Protein AF-A0AAV6VTC9-F1 (afdb_monomer_lite)

pLDDT: mean 76.24, std 16.68, range [37.12, 96.5]

Secondary structure (DSSP, 8-state):
-----THHHHHHHHHHHHHHHHHHHHHHHHHHHT-SS-HHHHHHHHHHHHHHHHHHHHHHHHHHHHHHHHHH-HHHH---HHHHHHHHHHHHHHHHHHHHHHHHHHHHHHHHHHHHHHSSSSSSSSS--S----TTHHHHHHHHHHHHHHHHHHHHHHHHHHHHHHHHHHHHHHHHHHHHHHHHHHHHHHHHHHHHHHHHHHHHHHHHHHHHHHS-HHHHHHHHHHHHHHHHHHHHHHHH-

Organism: NCBI:txid931172

Radius of gyration: 37.65 Å; chains: 1; bounding box: 102×31×118 Å

Sequence (241 aa):
MTVEDPFFVVKNEVVEAVNKTKDLYQRWSELKDLNLISKEEVEWTTNELKNSFRSIEWDLEDLEETISIVENNPKKFKIDGSEIDTRKAFIDKTKEEVQLMKDKMFETREKKMRQGLLGTGYAKYTRLENEVESPTQAKFIEDTHQAQQLIVSSQDEQIERVGATVGTLKSMSKQIGNELEEQSIMLDDLGYEMEVTESKLDATTTKIAKALHMTSDRRQWTAIGILLLIMFLVILLFFIL

Structure (mmCIF, N/CA/C/O backbone):
data_AF-A0AAV6VTC9-F1
#
_entry.id   AF-A0AAV6VTC9-F1
#
loop_
_atom_site.group_PDB
_atom_site.id
_atom_site.type_symbol
_atom_site.label_atom_id
_atom_site.label_alt_id
_atom_site.label_comp_id
_atom_site.label_asym_id
_atom_site.label_entity_id
_atom_site.label_seq_id
_atom_site.pdbx_PDB_ins_code
_atom_site.Cartn_x
_atom_site.Cartn_y
_atom_site.Cartn_z
_atom_site.occupancy
_atom_site.B_iso_or_equiv
_atom_site.auth_seq_id
_atom_site.auth_comp_id
_atom_site.auth_asym_id
_atom_site.auth_atom_id
_atom_site.pdbx_PDB_model_num
ATOM 1 N N . MET A 1 1 ? 15.198 -6.860 -25.696 1.00 38.72 1 MET A N 1
ATOM 2 C CA . MET A 1 1 ? 14.738 -7.418 -24.411 1.00 38.72 1 MET A CA 1
ATOM 3 C C . MET A 1 1 ? 13.344 -6.873 -24.181 1.00 38.72 1 MET A C 1
ATOM 5 O O . MET A 1 1 ? 13.206 -5.664 -24.058 1.00 38.72 1 MET A O 1
ATOM 9 N N . THR A 1 2 ? 12.314 -7.709 -24.272 1.00 54.47 2 THR A N 1
ATOM 10 C CA . THR A 1 2 ? 10.973 -7.338 -23.808 1.00 54.47 2 THR A CA 1
ATOM 11 C C . THR A 1 2 ? 11.035 -7.374 -22.289 1.00 54.47 2 THR A C 1
ATOM 13 O O . THR A 1 2 ? 11.278 -8.437 -21.727 1.00 54.47 2 THR A O 1
ATOM 16 N N . VAL A 1 3 ? 10.961 -6.207 -21.651 1.00 70.81 3 VAL A N 1
ATOM 17 C CA . VAL A 1 3 ? 10.886 -6.108 -20.190 1.00 70.81 3 VAL A CA 1
ATOM 18 C C . VAL A 1 3 ? 9.621 -6.851 -19.763 1.00 70.81 3 VAL A C 1
ATOM 20 O O . VAL A 1 3 ? 8.566 -6.637 -20.359 1.00 70.81 3 VAL A O 1
ATOM 23 N N . GLU A 1 4 ? 9.762 -7.786 -18.829 1.00 82.06 4 GLU A N 1
ATOM 24 C CA . GLU A 1 4 ? 8.646 -8.546 -18.267 1.00 82.06 4 GLU A CA 1
ATOM 25 C C . GLU A 1 4 ? 7.679 -7.585 -17.567 1.00 82.06 4 GLU A C 1
ATOM 27 O O . GLU A 1 4 ? 8.118 -6.611 -16.957 1.00 82.06 4 GLU A O 1
ATOM 32 N N . ASP A 1 5 ? 6.372 -7.804 -17.722 1.00 88.25 5 ASP A N 1
ATOM 33 C CA . ASP A 1 5 ? 5.359 -6.889 -17.197 1.00 88.25 5 ASP A CA 1
ATOM 34 C C . ASP A 1 5 ? 5.364 -6.915 -15.654 1.00 88.25 5 ASP A C 1
ATOM 36 O O . ASP A 1 5 ? 4.989 -7.938 -15.065 1.00 88.25 5 ASP A O 1
ATOM 40 N N . PRO A 1 6 ? 5.759 -5.814 -14.982 1.00 90.88 6 PRO A N 1
ATOM 41 C CA . PRO A 1 6 ? 5.879 -5.776 -13.527 1.00 90.88 6 PRO A CA 1
ATOM 42 C C . PRO A 1 6 ? 4.524 -5.877 -12.815 1.00 90.88 6 PRO A C 1
ATOM 44 O O . PRO A 1 6 ? 4.494 -6.178 -11.622 1.00 90.88 6 PRO A O 1
ATOM 47 N N . PHE A 1 7 ? 3.405 -5.694 -13.529 1.00 93.31 7 PHE A N 1
ATOM 48 C CA . PHE A 1 7 ? 2.058 -5.790 -12.968 1.00 93.31 7 PHE A CA 1
ATOM 49 C C . PHE A 1 7 ? 1.841 -7.100 -12.204 1.00 93.31 7 PHE A C 1
ATOM 51 O O . PHE A 1 7 ? 1.250 -7.104 -11.128 1.00 93.31 7 PHE A O 1
ATOM 58 N N . PHE A 1 8 ? 2.320 -8.227 -12.737 1.00 92.25 8 PHE A N 1
ATOM 59 C CA . PHE A 1 8 ? 2.098 -9.532 -12.112 1.00 92.25 8 PHE A CA 1
ATOM 60 C C . PHE A 1 8 ? 2.925 -9.740 -10.843 1.00 92.25 8 PHE A C 1
ATOM 62 O O . PHE A 1 8 ? 2.483 -10.467 -9.955 1.00 92.25 8 PHE A O 1
ATOM 69 N N . VAL A 1 9 ? 4.090 -9.096 -10.745 1.00 94.44 9 VAL A N 1
ATOM 70 C CA . VAL A 1 9 ? 4.923 -9.128 -9.537 1.00 94.44 9 VAL A CA 1
ATOM 71 C C . VAL A 1 9 ? 4.202 -8.389 -8.417 1.00 94.44 9 VAL A C 1
ATOM 73 O O . VAL A 1 9 ? 3.881 -9.000 -7.401 1.00 94.44 9 VAL A O 1
ATOM 76 N N . VAL A 1 10 ? 3.819 -7.135 -8.667 1.00 94.81 10 VAL A N 1
ATOM 77 C CA . VAL A 1 10 ? 3.098 -6.304 -7.691 1.00 94.81 10 VAL A CA 1
ATOM 78 C C . VAL A 1 10 ? 1.744 -6.925 -7.339 1.00 94.81 10 VAL A C 1
ATOM 80 O O . VAL A 1 10 ? 1.372 -6.996 -6.175 1.00 94.81 10 VAL A O 1
ATOM 83 N N . LYS A 1 11 ? 1.025 -7.498 -8.313 1.00 94.00 11 LYS A N 1
ATOM 84 C CA . LYS A 1 11 ? -0.203 -8.265 -8.048 1.00 94.00 11 LYS A CA 1
ATOM 85 C C . LYS A 1 11 ? 0.029 -9.393 -7.036 1.00 94.00 11 LYS A C 1
ATOM 87 O O . LYS A 1 11 ? -0.810 -9.599 -6.162 1.00 94.00 11 LYS A O 1
ATOM 92 N N . ASN A 1 12 ? 1.111 -10.158 -7.176 1.00 94.50 12 ASN A N 1
ATOM 93 C CA . ASN A 1 12 ? 1.409 -11.259 -6.259 1.00 94.50 12 ASN A CA 1
ATOM 94 C C . ASN A 1 12 ? 1.769 -10.740 -4.861 1.00 94.50 12 ASN A C 1
ATOM 96 O O . ASN A 1 12 ? 1.309 -11.317 -3.876 1.00 94.50 12 ASN A O 1
ATOM 100 N N . GLU A 1 13 ? 2.519 -9.641 -4.778 1.00 95.81 13 GLU A N 1
ATOM 101 C CA . GLU A 1 13 ? 2.848 -8.966 -3.516 1.00 95.81 13 GLU A CA 1
ATOM 102 C C . GLU A 1 13 ? 1.582 -8.468 -2.804 1.00 95.81 13 GLU A C 1
ATOM 104 O O . GLU A 1 13 ? 1.385 -8.764 -1.625 1.00 95.81 13 GLU A O 1
ATOM 109 N N . VAL A 1 14 ? 0.659 -7.837 -3.538 1.00 95.94 14 VAL A N 1
ATOM 110 C CA . VAL A 1 14 ? -0.652 -7.416 -3.019 1.00 95.94 14 VAL A CA 1
ATOM 111 C C . VAL A 1 14 ? -1.456 -8.613 -2.512 1.00 95.94 14 VAL A C 1
ATOM 113 O O . VAL A 1 14 ? -2.023 -8.560 -1.422 1.00 95.94 14 VAL A O 1
ATOM 116 N N . VAL A 1 15 ? -1.497 -9.724 -3.257 1.00 94.75 15 VAL A N 1
ATOM 117 C CA . VAL A 1 15 ? -2.191 -10.948 -2.813 1.00 94.75 15 VAL A CA 1
ATOM 118 C C . VAL A 1 15 ? -1.581 -11.492 -1.518 1.00 94.75 15 VAL A C 1
ATOM 120 O O . VAL A 1 15 ? -2.316 -11.893 -0.612 1.00 94.75 15 VAL A O 1
ATOM 123 N N . GLU A 1 16 ? -0.254 -11.500 -1.402 1.00 96.00 16 GLU A N 1
ATOM 124 C CA . GLU A 1 16 ? 0.436 -11.930 -0.187 1.00 96.00 16 GLU A CA 1
ATOM 125 C C . GLU A 1 16 ? 0.137 -10.995 0.996 1.00 96.00 16 GLU A C 1
ATOM 127 O O . GLU A 1 16 ? -0.198 -11.472 2.086 1.00 96.00 16 GLU A O 1
ATOM 132 N N . ALA A 1 17 ? 0.186 -9.679 0.780 1.00 94.44 17 ALA A N 1
ATOM 133 C CA . ALA A 1 17 ? -0.134 -8.669 1.784 1.00 94.44 17 ALA A CA 1
ATOM 134 C C . ALA A 1 17 ? -1.585 -8.792 2.272 1.00 94.44 17 ALA A C 1
ATOM 136 O O . ALA A 1 17 ? -1.844 -8.773 3.479 1.00 94.44 17 ALA A O 1
ATOM 137 N N . VAL A 1 18 ? -2.535 -9.007 1.358 1.00 94.00 18 VAL A N 1
ATOM 138 C CA . VAL A 1 18 ? -3.953 -9.218 1.682 1.00 94.00 18 VAL A CA 1
ATOM 139 C C . VAL A 1 18 ? -4.146 -10.484 2.517 1.00 94.00 18 VAL A C 1
ATOM 141 O O . VAL A 1 18 ? -4.888 -10.453 3.497 1.00 94.00 18 VAL A O 1
ATOM 144 N N . ASN A 1 19 ? -3.466 -11.586 2.189 1.00 92.38 19 ASN A N 1
ATOM 145 C CA . ASN A 1 19 ? -3.555 -12.821 2.976 1.00 92.38 19 ASN A CA 1
ATOM 146 C C . ASN A 1 19 ? -2.999 -12.634 4.397 1.00 92.38 19 ASN A C 1
ATOM 148 O O . ASN A 1 19 ? -3.686 -12.966 5.360 1.00 92.38 19 ASN A O 1
ATOM 152 N N . LYS A 1 20 ? -1.827 -12.001 4.543 1.00 92.88 20 LYS A N 1
ATOM 153 C CA . LYS A 1 20 ? -1.270 -11.648 5.864 1.00 92.88 20 LYS A CA 1
ATOM 154 C C . LYS A 1 20 ? -2.224 -10.757 6.662 1.00 92.88 20 LYS A C 1
ATOM 156 O O . LYS A 1 20 ? -2.437 -10.971 7.854 1.00 92.88 20 LYS A O 1
ATOM 161 N N . THR A 1 21 ? -2.841 -9.786 5.993 1.00 92.19 21 THR A N 1
ATOM 162 C CA . THR A 1 21 ? -3.815 -8.873 6.605 1.00 92.19 21 THR A CA 1
ATOM 163 C C . THR A 1 21 ? -5.070 -9.611 7.069 1.00 92.19 21 THR A C 1
ATOM 165 O O . THR A 1 21 ? -5.596 -9.301 8.135 1.00 92.19 21 THR A O 1
ATOM 168 N N . LYS A 1 22 ? -5.542 -10.618 6.322 1.00 91.44 22 LYS A N 1
ATOM 169 C CA . LYS A 1 22 ? -6.674 -11.467 6.731 1.00 91.44 22 LYS A CA 1
ATOM 170 C C . LYS A 1 22 ? -6.362 -12.280 7.977 1.00 91.44 22 LYS A C 1
ATOM 172 O O . LYS A 1 22 ? -7.196 -12.318 8.879 1.00 91.44 22 LYS A O 1
ATOM 177 N N . ASP A 1 23 ? -5.183 -12.892 8.042 1.00 89.81 23 ASP A N 1
ATOM 178 C CA . ASP A 1 23 ? -4.755 -13.662 9.214 1.00 89.81 23 ASP A CA 1
ATOM 179 C C . ASP A 1 23 ? -4.672 -12.753 10.450 1.00 89.81 23 ASP A C 1
ATOM 181 O O . ASP A 1 23 ? -5.202 -13.069 11.520 1.00 89.81 23 ASP A O 1
ATOM 185 N N . LEU A 1 24 ? -4.099 -11.558 10.278 1.00 88.88 24 LEU A N 1
ATOM 186 C CA . LEU A 1 24 ? -4.044 -10.535 11.320 1.00 88.88 24 LEU A CA 1
ATOM 187 C C . LEU A 1 24 ? -5.446 -10.050 11.732 1.00 88.88 24 LEU A C 1
ATOM 189 O O . LEU A 1 24 ? -5.706 -9.842 12.918 1.00 88.88 24 LEU A O 1
ATOM 193 N N . TYR A 1 25 ? -6.368 -9.907 10.778 1.00 89.06 25 TYR A N 1
ATOM 194 C CA . TYR A 1 25 ? -7.753 -9.503 11.026 1.00 89.06 25 TYR A CA 1
ATOM 195 C C . TYR A 1 25 ? -8.531 -10.573 11.800 1.00 89.06 25 TYR A C 1
ATOM 197 O O . TYR A 1 25 ? -9.265 -10.241 12.733 1.00 89.06 25 TYR A O 1
ATOM 205 N N . GLN A 1 26 ? -8.345 -11.854 11.469 1.00 88.31 26 GLN A N 1
ATOM 206 C CA . GLN A 1 26 ? -8.924 -12.967 12.226 1.00 88.31 26 GLN A CA 1
ATOM 207 C C . GLN A 1 26 ? -8.417 -12.957 13.668 1.00 88.31 26 GLN A C 1
ATOM 209 O O . GLN A 1 26 ? -9.224 -12.955 14.599 1.00 88.31 26 GLN A O 1
ATOM 214 N N . ARG A 1 27 ? -7.098 -12.828 13.857 1.00 84.94 27 ARG A N 1
ATOM 215 C CA . ARG A 1 27 ? -6.493 -12.722 15.189 1.00 84.94 27 ARG A CA 1
ATOM 216 C C . ARG A 1 27 ? -7.047 -11.532 15.975 1.00 84.94 27 ARG A C 1
ATOM 218 O O . ARG A 1 27 ? -7.395 -11.674 17.145 1.00 84.94 27 ARG A O 1
ATOM 225 N N . TRP A 1 28 ? -7.167 -10.369 15.337 1.00 85.75 28 TRP A N 1
ATOM 226 C CA . TRP A 1 28 ? -7.771 -9.177 15.935 1.00 85.75 28 TRP A CA 1
ATOM 227 C C . TRP A 1 28 ? -9.238 -9.402 16.337 1.00 85.75 28 TRP A C 1
ATOM 229 O O . TRP A 1 28 ? -9.656 -8.963 17.412 1.00 85.75 28 TRP A O 1
ATOM 239 N N . SER A 1 29 ? -10.010 -10.114 15.511 1.00 83.56 29 SER A N 1
ATOM 240 C CA . SER A 1 29 ? -11.408 -10.454 15.798 1.00 83.56 29 SER A CA 1
ATOM 241 C C . SER A 1 29 ? -11.530 -11.388 17.007 1.00 83.56 29 SER A C 1
ATOM 243 O O . SER A 1 29 ? -12.352 -11.143 17.886 1.00 83.56 29 SER A O 1
ATOM 245 N N . GLU A 1 30 ? -10.679 -12.410 17.111 1.00 82.25 30 GLU A N 1
ATOM 246 C CA . GLU A 1 30 ? -10.648 -13.324 18.265 1.00 82.25 30 GLU A CA 1
ATOM 247 C C . GLU A 1 30 ? -10.270 -12.600 19.566 1.00 82.25 30 GLU A C 1
ATOM 249 O O . GLU A 1 30 ? -10.897 -12.792 20.612 1.00 82.25 30 GLU A O 1
ATOM 254 N N . LEU A 1 31 ? -9.262 -11.723 19.502 1.00 72.75 31 LEU A N 1
ATOM 255 C CA . LEU A 1 31 ? -8.821 -10.905 20.635 1.00 72.75 31 LEU A CA 1
ATOM 256 C C . LEU A 1 31 ? -9.926 -9.961 21.132 1.00 72.75 31 LEU A C 1
ATOM 258 O O . LEU A 1 31 ? -10.011 -9.661 22.326 1.00 72.75 31 LEU A O 1
ATOM 262 N N . LYS A 1 32 ? -10.795 -9.500 20.227 1.00 67.38 32 LYS A N 1
ATOM 263 C CA . LYS A 1 32 ? -11.948 -8.656 20.559 1.00 67.38 32 LYS A CA 1
ATOM 264 C C . LYS A 1 32 ? -13.032 -9.404 21.330 1.00 67.38 32 LYS A C 1
ATOM 266 O O . LYS A 1 32 ? -13.598 -8.809 22.254 1.00 67.38 32 LYS A O 1
ATOM 271 N N . ASP A 1 33 ? -13.298 -10.659 20.981 1.00 64.31 33 ASP A N 1
ATOM 272 C CA . ASP A 1 33 ? -14.368 -11.464 21.583 1.00 64.31 33 ASP A CA 1
ATOM 273 C C . ASP A 1 33 ? -14.024 -11.940 23.000 1.00 64.31 33 ASP A C 1
ATOM 275 O O . ASP A 1 33 ? -14.904 -12.060 23.854 1.00 64.31 33 ASP A O 1
ATOM 279 N N . LEU A 1 34 ? -12.736 -12.128 23.301 1.00 60.75 34 LEU A N 1
ATOM 280 C CA . LEU A 1 34 ? -12.293 -12.653 24.596 1.00 60.75 34 LEU A CA 1
ATOM 281 C C . LEU A 1 34 ? -12.303 -11.634 25.751 1.00 60.75 34 LEU A C 1
ATOM 283 O O . LEU A 1 34 ? -12.017 -12.025 26.877 1.00 60.75 34 LEU A O 1
ATOM 287 N N . ASN A 1 35 ? -12.647 -10.360 25.502 1.00 54.72 35 ASN A N 1
ATOM 288 C CA . ASN A 1 35 ? -12.900 -9.240 26.439 1.00 54.72 35 ASN A CA 1
ATOM 289 C C . ASN A 1 35 ? -11.997 -9.085 27.698 1.00 54.72 35 ASN A C 1
ATOM 291 O O . ASN A 1 35 ? -12.325 -8.263 28.554 1.00 54.72 35 ASN A O 1
ATOM 295 N N . LEU A 1 36 ? -10.882 -9.815 27.838 1.00 51.12 36 LEU A N 1
ATOM 296 C CA . LEU A 1 36 ? -10.123 -9.905 29.095 1.00 51.12 36 LEU A CA 1
ATOM 297 C C . LEU A 1 36 ? -8.599 -10.068 28.970 1.00 51.12 36 LEU A C 1
ATOM 299 O O . LEU A 1 36 ? -7.943 -10.114 30.007 1.00 51.12 36 LEU A O 1
ATOM 303 N N . ILE A 1 37 ? -7.988 -10.132 27.782 1.00 52.62 37 ILE A N 1
ATOM 304 C CA . ILE A 1 37 ? -6.546 -10.432 27.700 1.00 52.62 37 ILE A CA 1
ATOM 305 C C . ILE A 1 37 ? -5.852 -9.473 26.717 1.00 52.62 37 ILE A C 1
ATOM 307 O O . ILE A 1 37 ? -6.054 -9.544 25.515 1.00 52.62 37 ILE A O 1
ATOM 311 N N . SER A 1 38 ? -5.066 -8.550 27.284 1.00 58.94 38 SER A N 1
ATOM 312 C CA . SER A 1 38 ? -4.155 -7.580 26.646 1.00 58.94 38 SER A CA 1
ATOM 313 C C . SER A 1 38 ? -4.762 -6.468 25.766 1.00 58.94 38 SER A C 1
ATOM 315 O O . SER A 1 38 ? -4.855 -6.558 24.543 1.00 58.94 38 SER A O 1
ATOM 317 N N . LYS A 1 39 ? -5.088 -5.326 26.397 1.00 67.12 39 LYS A N 1
ATOM 318 C CA . LYS A 1 39 ? -5.420 -4.059 25.708 1.00 67.12 39 LYS A CA 1
ATOM 319 C C . LYS A 1 39 ? -4.310 -3.622 24.738 1.00 67.12 39 LYS A C 1
ATOM 321 O O . LYS A 1 39 ? -4.621 -3.094 23.676 1.00 67.12 39 LYS A O 1
ATOM 326 N N . GLU A 1 40 ? -3.052 -3.875 25.097 1.00 73.75 40 GLU A N 1
ATOM 327 C CA . GLU A 1 40 ? -1.875 -3.576 24.275 1.00 73.75 40 GLU A CA 1
ATOM 328 C C . GLU A 1 40 ? -1.839 -4.421 22.998 1.00 73.75 40 GLU A C 1
ATOM 330 O O . GLU A 1 40 ? -1.589 -3.887 21.924 1.00 73.75 40 GLU A O 1
ATOM 335 N N . GLU A 1 41 ? -2.171 -5.714 23.078 1.00 74.06 41 GLU A N 1
ATOM 336 C CA . GLU A 1 41 ? -2.206 -6.599 21.905 1.00 74.06 41 GLU A CA 1
ATOM 337 C C . GLU A 1 41 ? -3.329 -6.197 20.937 1.00 74.06 41 GLU A C 1
ATOM 339 O O . GLU A 1 41 ? -3.132 -6.178 19.723 1.00 74.06 41 GLU A O 1
ATOM 344 N N . VAL A 1 42 ? -4.491 -5.787 21.460 1.00 76.62 42 VAL A N 1
ATOM 345 C CA . VAL A 1 42 ? -5.598 -5.256 20.643 1.00 76.62 42 VAL A CA 1
ATOM 346 C C . VAL A 1 42 ? -5.220 -3.931 19.977 1.00 76.62 42 VAL A C 1
ATOM 348 O O . VAL A 1 42 ? -5.576 -3.695 18.823 1.00 76.62 42 VAL A O 1
ATOM 351 N N . GLU A 1 43 ? -4.530 -3.040 20.686 1.00 80.56 43 GLU A N 1
ATOM 352 C CA . GLU A 1 43 ? -4.098 -1.751 20.142 1.00 80.56 43 GLU A CA 1
ATOM 353 C C . GLU A 1 43 ? -3.021 -1.925 19.069 1.00 80.56 43 GLU A C 1
ATOM 355 O O . GLU A 1 43 ? -3.160 -1.369 17.976 1.00 80.56 43 GLU A O 1
ATOM 360 N N . TRP A 1 44 ? -2.025 -2.773 19.333 1.00 83.44 44 TRP A N 1
ATOM 361 C CA . TRP A 1 44 ? -0.980 -3.126 18.377 1.00 83.44 44 TRP A CA 1
ATOM 362 C C . TRP A 1 44 ? -1.566 -3.764 17.112 1.00 83.44 44 TRP A C 1
ATOM 364 O O . TRP A 1 44 ? -1.352 -3.246 16.019 1.00 83.44 44 TRP A O 1
ATOM 374 N N . THR A 1 45 ? -2.395 -4.807 17.250 1.00 82.44 45 THR A N 1
ATOM 375 C CA . THR A 1 45 ? -3.043 -5.463 16.095 1.00 82.44 45 THR A CA 1
ATOM 376 C C . THR A 1 45 ? -3.944 -4.501 15.316 1.00 82.44 45 THR A C 1
ATOM 378 O O . THR A 1 45 ? -3.983 -4.548 14.090 1.00 82.44 45 THR A O 1
ATOM 381 N N . THR A 1 46 ? -4.634 -3.576 15.996 1.00 85.75 46 THR A N 1
ATOM 382 C CA . THR A 1 46 ? -5.436 -2.535 15.329 1.00 85.75 46 THR A CA 1
ATOM 383 C C . THR A 1 46 ? -4.563 -1.586 14.507 1.00 85.75 46 THR A C 1
ATOM 385 O O . THR A 1 46 ? -4.977 -1.159 13.429 1.00 85.75 46 THR A O 1
ATOM 388 N N . ASN A 1 47 ? -3.395 -1.201 15.024 1.00 85.44 47 ASN A N 1
ATOM 389 C CA . ASN A 1 47 ? -2.485 -0.299 14.325 1.00 85.44 47 ASN A CA 1
ATOM 390 C C . ASN A 1 47 ? -1.838 -0.986 13.119 1.00 85.44 47 ASN A C 1
ATOM 392 O O . ASN A 1 47 ? -1.833 -0.430 12.024 1.00 85.44 47 ASN A O 1
ATOM 396 N N . GLU A 1 48 ? -1.387 -2.222 13.307 1.00 89.69 48 GLU A N 1
ATOM 397 C CA . GLU A 1 48 ? -0.769 -3.023 12.255 1.00 89.69 48 GLU A CA 1
ATOM 398 C C . GLU A 1 48 ? -1.742 -3.289 11.095 1.00 89.69 48 GLU A C 1
ATOM 400 O O . GLU A 1 48 ? -1.375 -3.159 9.926 1.00 89.69 48 GLU A O 1
ATOM 405 N N . LEU A 1 49 ? -3.023 -3.536 11.400 1.00 89.62 49 LEU A N 1
ATOM 406 C CA . LEU A 1 49 ? -4.075 -3.639 10.384 1.00 89.62 49 LEU A CA 1
ATOM 407 C C . LEU A 1 49 ? -4.245 -2.345 9.586 1.00 89.62 49 LEU A C 1
ATOM 409 O O . LEU A 1 49 ? -4.340 -2.394 8.365 1.00 89.62 49 LEU A O 1
ATOM 413 N N . LYS A 1 50 ? -4.248 -1.178 10.242 1.00 89.31 50 LYS A N 1
ATOM 414 C CA . LYS A 1 50 ? -4.358 0.114 9.541 1.00 89.31 50 LYS A CA 1
ATOM 415 C C . LYS A 1 50 ? -3.178 0.366 8.610 1.00 89.31 50 LYS A C 1
ATOM 417 O O . LYS A 1 50 ? -3.392 0.848 7.500 1.00 89.31 50 LYS A O 1
ATOM 422 N N . ASN A 1 51 ? -1.967 0.048 9.062 1.00 90.62 51 ASN A N 1
ATOM 423 C CA . ASN A 1 51 ? -0.761 0.176 8.250 1.00 90.62 51 ASN A CA 1
ATOM 424 C C . ASN A 1 51 ? -0.830 -0.757 7.037 1.00 90.62 51 ASN A C 1
ATOM 426 O O . ASN A 1 51 ? -0.612 -0.312 5.913 1.00 90.62 51 ASN A O 1
ATOM 430 N N . SER A 1 52 ? -1.230 -2.011 7.259 1.00 92.38 52 SER A N 1
ATOM 431 C CA . SER A 1 52 ? -1.382 -3.007 6.195 1.00 92.38 52 SER A CA 1
ATOM 432 C C . SER A 1 52 ? -2.430 -2.583 5.162 1.00 92.38 52 SER A C 1
ATOM 434 O O . SER A 1 52 ? -2.157 -2.622 3.966 1.00 92.38 52 SER A O 1
ATOM 436 N N . PHE A 1 53 ? -3.600 -2.097 5.601 1.00 90.62 53 PHE A N 1
ATOM 437 C CA . PHE A 1 53 ? -4.622 -1.578 4.687 1.00 90.62 53 PHE A CA 1
ATOM 438 C C . PHE A 1 53 ? -4.110 -0.406 3.855 1.00 90.62 53 PHE A C 1
ATOM 440 O O . PHE A 1 53 ? -4.336 -0.389 2.653 1.00 90.62 53 PHE A O 1
ATOM 447 N N . ARG A 1 54 ? -3.402 0.546 4.474 1.00 91.31 54 ARG A N 1
ATOM 448 C CA . ARG A 1 54 ? -2.857 1.710 3.765 1.00 91.31 54 ARG A CA 1
ATOM 449 C C . ARG A 1 54 ? -1.825 1.303 2.714 1.00 91.31 54 ARG A C 1
ATOM 451 O O . ARG A 1 54 ? -1.864 1.832 1.613 1.00 91.31 54 ARG A O 1
ATOM 458 N N . SER A 1 55 ? -0.936 0.368 3.055 1.00 94.31 55 SER A N 1
ATOM 459 C CA . SER A 1 55 ? 0.054 -0.161 2.111 1.00 94.31 55 SER A CA 1
ATOM 460 C C . SER A 1 55 ? -0.629 -0.805 0.907 1.00 94.31 55 SER A C 1
ATOM 462 O O . SER A 1 55 ? -0.307 -0.470 -0.223 1.00 94.31 55 SER A O 1
ATOM 464 N N . ILE A 1 56 ? -1.628 -1.662 1.147 1.00 92.81 56 ILE A N 1
ATOM 465 C CA . ILE A 1 56 ? -2.385 -2.317 0.072 1.00 92.81 56 ILE A CA 1
ATOM 466 C C . ILE A 1 56 ? -3.141 -1.286 -0.778 1.00 92.81 56 ILE A C 1
ATOM 468 O O . ILE A 1 56 ? -3.202 -1.424 -1.993 1.00 92.81 56 ILE A O 1
ATOM 472 N N . GLU A 1 57 ? -3.732 -0.258 -0.164 1.00 92.50 57 GLU A N 1
ATOM 473 C CA . GLU A 1 57 ? -4.437 0.805 -0.890 1.00 92.50 57 GLU A CA 1
ATOM 474 C C . GLU A 1 57 ? -3.509 1.580 -1.830 1.00 92.50 57 GLU A C 1
ATOM 476 O O . GLU A 1 57 ? -3.906 1.837 -2.964 1.00 92.50 57 GLU A O 1
ATOM 481 N N . TRP A 1 58 ? -2.285 1.888 -1.393 1.00 94.31 58 TRP A N 1
ATOM 482 C CA . TRP A 1 58 ? -1.266 2.511 -2.241 1.00 94.31 58 TRP A CA 1
ATOM 483 C C . TRP A 1 58 ? -0.854 1.614 -3.406 1.00 94.31 58 TRP A C 1
ATOM 485 O O . TRP A 1 58 ? -0.897 2.057 -4.550 1.00 94.31 58 TRP A O 1
ATOM 495 N N . ASP A 1 59 ? -0.561 0.338 -3.149 1.00 93.69 59 ASP A N 1
ATOM 496 C CA . ASP A 1 59 ? -0.193 -0.595 -4.220 1.00 93.69 59 ASP A CA 1
ATOM 497 C C . ASP A 1 59 ? -1.328 -0.741 -5.255 1.00 93.69 59 ASP A C 1
ATOM 499 O O . ASP A 1 59 ? -1.090 -0.861 -6.458 1.00 93.69 59 ASP A O 1
ATOM 503 N N . LEU A 1 60 ? -2.589 -0.720 -4.810 1.00 94.94 60 LEU A N 1
ATOM 504 C CA . LEU A 1 60 ? -3.755 -0.780 -5.696 1.00 94.94 60 LEU A CA 1
ATOM 505 C C . LEU A 1 60 ? -3.959 0.506 -6.510 1.00 94.94 60 LEU A C 1
ATOM 507 O O . LEU A 1 60 ? -4.429 0.413 -7.645 1.00 94.94 60 LEU A O 1
ATOM 511 N N . GLU A 1 61 ? -3.636 1.673 -5.949 1.00 94.75 61 GLU A N 1
ATOM 512 C CA . GLU A 1 61 ? -3.649 2.963 -6.653 1.00 94.75 61 GLU A CA 1
ATOM 513 C C . GLU A 1 61 ? -2.592 2.972 -7.766 1.00 94.75 61 GLU A C 1
ATOM 515 O O . GLU A 1 61 ? -2.931 3.213 -8.927 1.00 94.75 61 GLU A O 1
ATOM 520 N N . ASP A 1 62 ? -1.362 2.551 -7.460 1.00 93.50 62 ASP A N 1
ATOM 521 C CA . ASP A 1 62 ? -0.285 2.417 -8.447 1.00 93.50 62 ASP A CA 1
ATOM 522 C C . ASP A 1 62 ? -0.674 1.452 -9.581 1.00 93.50 62 ASP A C 1
ATOM 524 O O . ASP A 1 62 ? -0.503 1.749 -10.770 1.00 93.50 62 ASP A O 1
ATOM 528 N N . LEU A 1 63 ? -1.258 0.293 -9.246 1.00 95.62 63 LEU A N 1
ATOM 529 C CA . LEU A 1 63 ? -1.742 -0.662 -10.246 1.00 95.62 63 LEU A CA 1
ATOM 530 C C . LEU A 1 63 ? -2.846 -0.063 -11.136 1.00 95.62 63 LEU A C 1
ATOM 532 O O . LEU A 1 63 ? -2.856 -0.322 -12.343 1.00 95.62 63 LEU A O 1
ATOM 536 N N . GLU A 1 64 ? -3.749 0.747 -10.588 1.00 95.56 64 GLU A N 1
ATOM 537 C CA . GLU A 1 64 ? -4.811 1.425 -11.344 1.00 95.56 64 GLU A CA 1
ATOM 538 C C . GLU A 1 64 ? -4.251 2.504 -12.286 1.00 95.56 64 GLU A C 1
ATOM 540 O O . GLU A 1 64 ? -4.676 2.605 -13.448 1.00 95.56 64 GLU A O 1
ATOM 545 N N . GLU A 1 65 ? -3.234 3.248 -11.846 1.00 94.75 65 GLU A N 1
ATOM 546 C CA . GLU A 1 65 ? -2.494 4.173 -12.705 1.00 94.75 65 GLU A CA 1
ATOM 547 C C . GLU A 1 65 ? -1.812 3.434 -13.861 1.00 94.75 65 GLU A C 1
ATOM 549 O O . GLU A 1 65 ? -1.899 3.869 -15.017 1.00 94.75 65 GLU A O 1
ATOM 554 N N . THR A 1 66 ? -1.196 2.273 -13.601 1.00 94.06 66 THR A N 1
ATOM 555 C CA . THR A 1 66 ? -0.560 1.488 -14.673 1.00 94.06 66 THR A CA 1
ATOM 556 C C . THR A 1 66 ? -1.567 1.021 -15.722 1.00 94.06 66 THR A C 1
ATOM 558 O O . THR A 1 66 ? -1.276 1.084 -16.921 1.00 94.06 66 THR A O 1
ATOM 561 N N . ILE A 1 67 ? -2.774 0.622 -15.307 1.00 93.38 67 ILE A N 1
ATOM 562 C CA . ILE A 1 67 ? -3.856 0.265 -16.231 1.00 93.38 67 ILE A CA 1
ATOM 563 C C . ILE A 1 67 ? -4.246 1.481 -17.072 1.00 93.38 67 ILE A C 1
ATOM 565 O O . ILE A 1 67 ? -4.323 1.374 -18.297 1.00 93.38 67 ILE A O 1
ATOM 569 N N . SER A 1 68 ? -4.402 2.647 -16.444 1.00 93.94 68 SER A N 1
ATOM 570 C CA . SER A 1 68 ? -4.723 3.898 -17.139 1.00 93.94 68 SER A CA 1
ATOM 571 C C . SER A 1 68 ? -3.655 4.268 -18.181 1.00 93.94 68 SER A C 1
ATOM 573 O O . SER A 1 68 ? -3.973 4.717 -19.286 1.00 93.94 68 SER A O 1
ATOM 575 N N . ILE A 1 69 ? -2.372 4.038 -17.884 1.00 92.50 69 ILE A N 1
ATOM 576 C CA . ILE A 1 69 ? -1.262 4.246 -18.830 1.00 92.50 69 ILE A CA 1
ATOM 577 C C . ILE A 1 69 ? -1.352 3.272 -20.015 1.00 92.50 69 ILE A C 1
ATOM 579 O O . ILE A 1 69 ? -1.136 3.677 -21.165 1.00 92.50 69 ILE A O 1
ATOM 583 N N . VAL A 1 70 ? -1.670 2.001 -19.753 1.00 91.94 70 VAL A N 1
ATOM 584 C CA . VAL A 1 70 ? -1.820 0.964 -20.783 1.00 91.94 70 VAL A CA 1
ATOM 585 C C . VAL A 1 70 ? -2.995 1.277 -21.712 1.00 91.94 70 VAL A C 1
ATOM 587 O O . VAL A 1 70 ? -2.828 1.229 -22.934 1.00 91.94 70 VAL A O 1
ATOM 590 N N . GLU A 1 71 ? -4.144 1.667 -21.156 1.00 91.38 71 GLU A N 1
ATOM 591 C CA . GLU A 1 71 ? -5.353 2.026 -21.911 1.00 91.38 71 GLU A CA 1
ATOM 592 C C . GLU A 1 71 ? -5.137 3.231 -22.829 1.00 91.38 71 GLU A C 1
ATOM 594 O O . GLU A 1 71 ? -5.606 3.246 -23.968 1.00 91.38 71 GLU A O 1
ATOM 599 N N . ASN A 1 72 ? -4.362 4.217 -22.375 1.00 92.38 72 ASN A N 1
ATOM 600 C CA . ASN A 1 72 ? -4.034 5.399 -23.168 1.00 92.38 72 ASN A CA 1
ATOM 601 C C . ASN A 1 72 ? -2.986 5.129 -24.266 1.00 92.38 72 ASN A C 1
ATOM 603 O O . ASN A 1 72 ? -2.801 5.963 -25.155 1.00 92.38 72 ASN A O 1
ATOM 607 N N . ASN A 1 73 ? -2.284 3.987 -24.236 1.00 91.31 73 ASN A N 1
ATOM 608 C CA . ASN A 1 73 ? -1.198 3.690 -25.177 1.00 91.31 73 ASN A CA 1
ATOM 609 C C . ASN A 1 73 ? -1.181 2.232 -25.701 1.00 91.31 73 ASN A C 1
ATOM 611 O O . ASN A 1 73 ? -0.140 1.561 -25.680 1.00 91.31 73 ASN A O 1
ATOM 615 N N . PRO A 1 74 ? -2.288 1.733 -26.287 1.00 87.75 74 PRO A N 1
ATOM 616 C CA . PRO A 1 74 ? -2.454 0.314 -26.623 1.00 87.75 74 PRO A CA 1
ATOM 617 C C . PRO A 1 74 ? -1.423 -0.197 -27.642 1.00 87.75 74 PRO A C 1
ATOM 619 O O . PRO A 1 74 ? -0.970 -1.338 -27.569 1.00 87.75 74 PRO A O 1
ATOM 622 N N . LYS A 1 75 ? -0.970 0.663 -28.568 1.00 86.81 75 LYS A N 1
ATOM 623 C CA . LYS A 1 75 ? 0.048 0.309 -29.578 1.00 86.81 75 LYS A CA 1
ATOM 624 C C . LYS A 1 75 ? 1.417 -0.006 -28.966 1.00 86.81 75 LYS A C 1
ATOM 626 O O . LYS A 1 75 ? 2.172 -0.782 -29.554 1.00 86.81 75 LYS A O 1
ATOM 631 N N . LYS A 1 76 ? 1.744 0.617 -27.828 1.00 87.44 76 LYS A N 1
ATOM 632 C CA . LYS A 1 76 ? 3.033 0.465 -27.143 1.00 87.44 76 LYS A CA 1
ATOM 633 C C . LYS A 1 76 ? 3.072 -0.819 -26.319 1.00 87.44 76 LYS A C 1
ATOM 635 O O . LYS A 1 76 ? 4.068 -1.532 -26.378 1.00 87.44 76 LYS A O 1
ATOM 640 N N . PHE A 1 77 ? 1.995 -1.101 -25.586 1.00 85.94 77 PHE A N 1
ATOM 641 C CA . PHE A 1 77 ? 1.953 -2.192 -24.612 1.00 85.94 77 PHE A CA 1
ATOM 642 C C . PHE A 1 77 ? 1.403 -3.505 -25.178 1.00 85.94 77 PHE A C 1
ATOM 644 O O . PHE A 1 77 ? 1.805 -4.561 -24.711 1.00 85.94 77 PHE A O 1
ATOM 651 N N . LYS A 1 78 ? 0.562 -3.463 -26.226 1.00 86.69 78 LYS A N 1
ATOM 652 C CA . LYS A 1 78 ? -0.008 -4.657 -26.886 1.00 86.69 78 LYS A CA 1
ATOM 653 C C . LYS A 1 78 ? -0.689 -5.637 -25.914 1.00 86.69 78 LYS A C 1
ATOM 655 O O . LYS A 1 78 ? -0.633 -6.845 -26.126 1.00 86.69 78 LYS A O 1
ATOM 660 N N . ILE A 1 79 ? -1.314 -5.104 -24.868 1.00 87.25 79 ILE A N 1
ATOM 661 C CA . ILE A 1 79 ? -2.106 -5.860 -23.894 1.00 87.25 79 ILE A CA 1
ATOM 662 C C . ILE A 1 79 ? -3.534 -5.986 -24.438 1.00 87.25 79 ILE A C 1
ATOM 664 O O . ILE A 1 79 ? -4.062 -5.031 -25.014 1.00 87.25 79 ILE A O 1
ATOM 668 N N . ASP A 1 80 ? -4.132 -7.168 -24.298 1.00 89.94 80 ASP A N 1
ATOM 669 C CA . ASP A 1 80 ? -5.490 -7.435 -24.775 1.00 89.94 80 ASP A CA 1
ATOM 670 C C . ASP A 1 80 ? -6.552 -6.766 -23.886 1.00 89.94 80 ASP A C 1
ATOM 672 O O . ASP A 1 80 ? -6.372 -6.629 -22.675 1.00 89.94 80 ASP A O 1
ATOM 676 N N . GLY A 1 81 ? -7.690 -6.386 -24.474 1.00 90.19 81 GLY A N 1
ATOM 677 C CA . GLY A 1 81 ? -8.793 -5.775 -23.722 1.00 90.19 81 GLY A CA 1
ATOM 678 C C . GLY A 1 81 ? -9.320 -6.685 -22.609 1.00 90.19 81 GLY A C 1
ATOM 679 O O . GLY A 1 81 ? -9.535 -6.224 -21.492 1.00 90.19 81 GLY A O 1
ATOM 680 N N . SER A 1 82 ? -9.409 -7.997 -22.863 1.00 91.50 82 SER A N 1
ATOM 681 C CA . SER A 1 82 ? -9.833 -8.966 -21.845 1.00 91.50 82 SER A CA 1
ATOM 682 C C . SER A 1 82 ? -8.843 -9.060 -20.683 1.00 91.50 82 SER A C 1
ATOM 684 O O . SER A 1 82 ? -9.231 -9.375 -19.553 1.00 91.50 82 SER A O 1
ATOM 686 N N . GLU A 1 83 ? -7.557 -8.828 -20.947 1.00 92.81 83 GLU A N 1
ATOM 687 C CA . GLU A 1 83 ? -6.538 -8.811 -19.906 1.00 92.81 83 GLU A CA 1
ATOM 688 C C . GLU A 1 83 ? -6.675 -7.554 -19.045 1.00 92.81 83 GLU A C 1
ATOM 690 O O . GLU A 1 83 ? -6.681 -7.668 -17.821 1.00 92.81 83 GLU A O 1
ATOM 695 N N . ILE A 1 84 ? -6.877 -6.383 -19.657 1.00 94.31 84 ILE A N 1
ATOM 696 C CA . ILE A 1 84 ? -7.150 -5.123 -18.945 1.00 94.31 84 ILE A CA 1
ATOM 697 C C . ILE A 1 84 ? -8.373 -5.269 -18.031 1.00 94.31 84 ILE A C 1
ATOM 699 O O . ILE A 1 84 ? -8.292 -4.925 -16.851 1.00 94.31 84 ILE A O 1
ATOM 703 N N . ASP A 1 85 ? -9.461 -5.856 -18.530 1.00 94.50 85 ASP A N 1
ATOM 704 C CA . ASP A 1 85 ? -10.670 -6.109 -17.736 1.00 94.50 85 ASP A CA 1
ATOM 705 C C . ASP A 1 85 ? -10.384 -7.029 -16.539 1.00 94.50 85 ASP A C 1
ATOM 707 O O . ASP A 1 85 ? -10.861 -6.794 -15.428 1.00 94.50 85 ASP A O 1
ATOM 711 N N . THR A 1 86 ? -9.541 -8.048 -16.730 1.00 95.44 86 THR A N 1
ATOM 712 C CA . THR A 1 86 ? -9.115 -8.947 -15.646 1.00 95.44 86 THR A CA 1
ATOM 713 C C . THR A 1 86 ? -8.290 -8.209 -14.587 1.00 95.44 86 THR A C 1
ATOM 715 O O . THR A 1 86 ? -8.439 -8.477 -13.391 1.00 95.44 86 THR A O 1
ATOM 718 N N . ARG A 1 87 ? -7.423 -7.275 -15.003 1.00 96.25 87 ARG A N 1
ATOM 719 C CA . ARG A 1 87 ? -6.626 -6.439 -14.090 1.00 96.25 87 ARG A CA 1
ATOM 720 C C . ARG A 1 87 ? -7.520 -5.503 -13.277 1.00 96.25 87 ARG A C 1
ATOM 722 O O . ARG A 1 87 ? -7.374 -5.460 -12.058 1.00 96.25 87 ARG A O 1
ATOM 729 N N . LYS A 1 88 ? -8.488 -4.842 -13.921 1.00 95.94 88 LYS A N 1
ATOM 730 C CA . LYS A 1 88 ? -9.485 -3.986 -13.251 1.00 95.94 88 LYS A CA 1
ATOM 731 C C . LYS A 1 88 ? -10.310 -4.771 -12.235 1.00 95.94 88 LYS A C 1
ATOM 733 O O . LYS A 1 88 ? -10.354 -4.404 -11.067 1.00 95.94 88 LYS A O 1
ATOM 738 N N . ALA A 1 89 ? -10.845 -5.923 -12.641 1.00 94.56 89 ALA A N 1
ATOM 739 C CA . ALA A 1 89 ? -11.630 -6.783 -11.758 1.00 94.56 89 ALA A CA 1
ATOM 740 C C . ALA A 1 89 ? -10.839 -7.264 -10.528 1.00 94.56 89 ALA A C 1
ATOM 742 O O . ALA A 1 89 ? -11.406 -7.411 -9.445 1.00 94.56 89 ALA A O 1
ATOM 743 N N . PHE A 1 90 ? -9.532 -7.515 -10.673 1.00 96.50 90 PHE A N 1
ATOM 744 C CA . PHE A 1 90 ? -8.665 -7.836 -9.538 1.00 96.50 90 PHE A CA 1
ATOM 745 C C . PHE A 1 90 ? -8.547 -6.662 -8.554 1.00 96.50 90 PHE A C 1
ATOM 747 O O . PHE A 1 90 ? -8.704 -6.876 -7.349 1.00 96.50 90 PHE A O 1
ATOM 754 N N . ILE A 1 91 ? -8.296 -5.449 -9.054 1.00 94.50 91 ILE A N 1
ATOM 755 C CA . ILE A 1 91 ? -8.172 -4.247 -8.219 1.00 94.50 91 ILE A CA 1
ATOM 756 C C . ILE A 1 91 ? -9.484 -3.983 -7.483 1.00 94.50 91 ILE A C 1
ATOM 758 O O . ILE A 1 91 ? -9.477 -3.882 -6.257 1.00 94.50 91 ILE A O 1
ATOM 762 N N . ASP A 1 92 ? -10.608 -3.966 -8.201 1.00 90.31 92 ASP A N 1
ATOM 763 C CA . ASP A 1 92 ? -11.931 -3.687 -7.631 1.00 90.31 92 ASP A CA 1
ATOM 764 C C . ASP A 1 92 ? -12.296 -4.684 -6.529 1.00 90.31 92 ASP A C 1
ATOM 766 O O . ASP A 1 92 ? -12.679 -4.294 -5.425 1.00 90.31 92 ASP A O 1
ATOM 770 N N . LYS A 1 93 ? -12.096 -5.982 -6.789 1.00 93.94 93 LYS A N 1
ATOM 771 C CA . LYS A 1 93 ? -12.360 -7.037 -5.805 1.00 93.94 93 LYS A CA 1
ATOM 772 C C . LYS A 1 93 ? -11.485 -6.891 -4.559 1.00 93.94 93 LYS A C 1
ATOM 774 O O . LYS A 1 93 ? -11.951 -7.135 -3.447 1.00 93.94 93 LYS A O 1
ATOM 779 N N . THR A 1 94 ? -10.219 -6.519 -4.736 1.00 93.81 94 THR A N 1
ATOM 780 C CA . THR A 1 94 ? -9.288 -6.356 -3.613 1.00 93.81 94 THR A CA 1
ATOM 781 C C . THR A 1 94 ? -9.635 -5.112 -2.792 1.00 93.81 94 THR A C 1
ATOM 783 O O . THR A 1 94 ? -9.655 -5.188 -1.563 1.00 93.81 94 THR A O 1
ATOM 786 N N . LYS A 1 95 ? -9.998 -3.999 -3.449 1.00 92.00 95 LYS A N 1
ATOM 787 C CA . LYS A 1 95 ? -10.507 -2.784 -2.789 1.00 92.00 95 LYS A CA 1
ATOM 788 C C . LYS A 1 95 ? -11.760 -3.083 -1.966 1.00 92.00 95 LYS A C 1
ATOM 790 O O . LYS A 1 95 ? -11.828 -2.689 -0.803 1.00 92.00 95 LYS A O 1
ATOM 795 N N . GLU A 1 96 ? -12.722 -3.813 -2.533 1.00 90.19 96 GLU A N 1
ATOM 796 C CA . GLU A 1 96 ? -13.946 -4.214 -1.827 1.00 90.19 96 GLU A CA 1
ATOM 797 C C . GLU A 1 96 ? -13.625 -5.050 -0.579 1.00 90.19 96 GLU A C 1
ATOM 799 O O . GLU A 1 96 ? -14.130 -4.776 0.509 1.00 90.19 96 GLU A O 1
ATOM 804 N N . GLU A 1 97 ? -12.733 -6.034 -0.698 1.00 91.00 97 GLU A N 1
ATOM 805 C CA . GLU A 1 97 ? -12.349 -6.899 0.418 1.00 91.00 97 GLU A CA 1
ATOM 806 C C . GLU A 1 97 ? -11.648 -6.138 1.559 1.00 91.00 97 GLU A C 1
ATOM 808 O O . GLU A 1 97 ? -11.982 -6.334 2.733 1.00 91.00 97 GLU A O 1
ATOM 813 N N . VAL A 1 98 ? -10.716 -5.237 1.229 1.00 87.50 98 VAL A N 1
ATOM 814 C CA . VAL A 1 98 ? -10.048 -4.366 2.210 1.00 87.50 98 VAL A CA 1
ATOM 815 C C . VAL A 1 98 ? -11.057 -3.436 2.884 1.00 87.50 98 VAL A C 1
ATOM 817 O O . VAL A 1 98 ? -11.055 -3.310 4.113 1.00 87.50 98 VAL A O 1
ATOM 820 N N . GLN A 1 99 ? -11.968 -2.841 2.112 1.00 86.62 99 GLN A N 1
ATOM 821 C CA . GLN A 1 99 ? -12.986 -1.939 2.642 1.00 86.62 99 GLN A CA 1
ATOM 822 C C . GLN A 1 99 ? -13.950 -2.658 3.596 1.00 86.62 99 GLN A C 1
ATOM 824 O O . GLN A 1 99 ? -14.225 -2.151 4.684 1.00 86.62 99 GLN A O 1
ATOM 829 N N . LEU A 1 100 ? -14.375 -3.882 3.269 1.00 87.00 100 LEU A N 1
ATOM 830 C CA . LEU A 1 100 ? -15.213 -4.702 4.149 1.00 87.00 100 LEU A CA 1
ATOM 831 C C . LEU A 1 100 ? -14.537 -5.002 5.498 1.00 87.00 100 LEU A C 1
ATOM 833 O O . LEU A 1 100 ? -15.205 -4.997 6.539 1.00 87.00 100 LEU A O 1
ATOM 837 N N . MET A 1 101 ? -13.226 -5.271 5.510 1.00 88.44 101 MET A N 1
ATOM 838 C CA . MET A 1 101 ? -12.478 -5.468 6.760 1.00 88.44 101 MET A CA 1
ATOM 839 C C . MET A 1 101 ? -12.393 -4.168 7.571 1.00 88.44 101 MET A C 1
ATOM 841 O O . MET A 1 101 ? -12.635 -4.191 8.783 1.00 88.44 101 MET A O 1
ATOM 845 N N . LYS A 1 102 ? -12.131 -3.030 6.912 1.00 86.00 102 LYS A N 1
ATOM 846 C CA . LYS A 1 102 ? -12.103 -1.700 7.545 1.00 86.00 102 LYS A CA 1
ATOM 847 C C . LYS A 1 102 ? -13.445 -1.354 8.186 1.00 86.00 102 LYS A C 1
ATOM 849 O O . LYS A 1 102 ? -13.475 -1.012 9.370 1.00 86.00 102 LYS A O 1
ATOM 854 N N . ASP A 1 103 ? -14.547 -1.498 7.456 1.00 79.69 103 ASP A N 1
ATOM 855 C CA . ASP A 1 103 ? -15.888 -1.142 7.933 1.00 79.69 103 ASP A CA 1
ATOM 856 C C . ASP A 1 103 ? -16.258 -1.931 9.196 1.00 79.69 103 ASP A C 1
ATOM 858 O O . ASP A 1 103 ? -16.648 -1.349 10.214 1.00 79.69 103 ASP A O 1
ATOM 862 N N . LYS A 1 104 ? -15.998 -3.246 9.207 1.00 80.56 104 LYS A N 1
ATOM 863 C CA . LYS A 1 104 ? -16.208 -4.092 10.394 1.00 80.56 104 LYS A CA 1
ATOM 864 C C . LYS A 1 104 ? -15.362 -3.656 11.597 1.00 80.56 104 LYS A C 1
ATOM 866 O O . LYS A 1 104 ? -15.827 -3.743 12.741 1.00 80.56 104 LYS A O 1
ATOM 871 N N . MET A 1 105 ? -14.140 -3.163 11.376 1.00 75.38 105 MET A N 1
ATOM 872 C CA . MET A 1 105 ? -13.308 -2.613 12.453 1.00 75.38 105 MET A CA 1
ATOM 873 C C . MET A 1 105 ? -13.876 -1.305 13.023 1.00 75.38 105 MET A C 1
ATOM 875 O O . MET A 1 105 ? -13.847 -1.108 14.245 1.00 75.38 105 MET A O 1
ATOM 879 N N . PHE A 1 106 ? -14.421 -0.428 12.173 1.00 66.50 106 PHE A N 1
ATOM 880 C CA . PHE A 1 106 ? -15.022 0.844 12.592 1.00 66.50 106 PHE A CA 1
ATOM 881 C C . PHE A 1 106 ? -16.369 0.659 13.308 1.00 66.50 106 PHE A C 1
ATOM 883 O O . PHE A 1 106 ? -16.554 1.219 14.394 1.00 66.50 106 PHE A O 1
ATOM 890 N N . GLU A 1 107 ? -17.267 -0.181 12.787 1.00 61.38 107 GLU A N 1
ATOM 891 C CA . GLU A 1 107 ? -18.571 -0.470 13.410 1.00 61.38 107 GLU A CA 1
ATOM 892 C C . GLU A 1 107 ? -18.427 -1.046 14.827 1.00 61.38 107 GLU A C 1
ATOM 894 O O . GLU A 1 107 ? -19.165 -0.689 15.753 1.00 61.38 107 GLU A O 1
ATOM 899 N N . THR A 1 108 ? -17.429 -1.910 15.027 1.00 57.22 108 THR A N 1
ATOM 900 C CA . THR A 1 108 ? -17.116 -2.506 16.333 1.00 57.22 108 THR A CA 1
ATOM 901 C C . THR A 1 108 ? -16.676 -1.449 17.354 1.00 57.22 108 THR A C 1
ATOM 903 O O . THR A 1 108 ? -16.949 -1.574 18.552 1.00 57.22 108 THR A O 1
ATOM 906 N N . ARG A 1 109 ? -16.008 -0.378 16.906 1.00 57.22 109 ARG A N 1
ATOM 907 C CA . ARG A 1 109 ? -15.571 0.731 17.767 1.00 57.22 109 ARG A CA 1
ATOM 908 C C . ARG A 1 109 ? -16.740 1.638 18.153 1.00 57.22 109 ARG A C 1
ATOM 910 O O . ARG A 1 109 ? -16.860 1.982 19.330 1.00 57.22 109 ARG A O 1
ATOM 917 N N . GLU A 1 110 ? -17.615 1.973 17.203 1.00 52.75 110 GLU A N 1
ATOM 918 C CA . GLU A 1 110 ? -18.812 2.787 17.460 1.00 52.75 110 GLU A CA 1
ATOM 919 C C . GLU A 1 110 ? -19.797 2.088 18.402 1.00 52.75 110 GLU A C 1
ATOM 921 O O . GLU A 1 110 ? -20.286 2.721 19.339 1.00 52.75 110 GLU A O 1
ATOM 926 N N . LYS A 1 111 ? -20.051 0.781 18.229 1.00 54.00 111 LYS A N 1
ATOM 927 C CA . LYS A 1 111 ? -20.932 0.023 19.136 1.00 54.00 111 LYS A CA 1
ATOM 928 C C . LYS A 1 111 ? -20.404 0.015 20.571 1.00 54.00 111 LYS A C 1
ATOM 930 O O . LYS A 1 111 ? -21.184 0.269 21.482 1.00 54.00 111 LYS A O 1
ATOM 935 N N . LYS A 1 112 ? -19.095 -0.173 20.792 1.00 53.44 112 LYS A N 1
ATOM 936 C CA . LYS A 1 112 ? -18.497 -0.114 22.143 1.00 53.44 112 LYS A CA 1
ATOM 937 C C . LYS A 1 112 ? -18.564 1.293 22.751 1.00 53.44 112 LYS A C 1
ATOM 939 O O . LYS A 1 112 ? -18.855 1.424 23.935 1.00 53.44 112 LYS A O 1
ATOM 944 N N . MET A 1 113 ? -18.344 2.342 21.955 1.00 49.16 113 MET A N 1
ATOM 945 C CA . MET A 1 113 ? -18.410 3.730 22.430 1.00 49.16 113 MET A CA 1
ATOM 946 C C . MET A 1 113 ? -19.850 4.169 22.735 1.00 49.16 113 MET A C 1
ATOM 948 O O . MET A 1 113 ? -20.096 4.776 23.773 1.00 49.16 113 MET A O 1
ATOM 952 N N . ARG A 1 114 ? -20.820 3.784 21.897 1.00 48.19 114 ARG A N 1
ATOM 953 C CA . ARG A 1 114 ? -22.251 4.026 22.135 1.00 48.19 114 ARG A CA 1
ATOM 954 C C . ARG A 1 114 ? -22.790 3.201 23.297 1.00 48.19 114 ARG A C 1
ATOM 956 O O . ARG A 1 114 ? -23.557 3.731 24.085 1.00 48.19 114 ARG A O 1
ATOM 963 N N . GLN A 1 115 ? -22.380 1.944 23.452 1.00 49.44 115 GLN A N 1
ATOM 964 C CA . GLN A 1 115 ? -22.808 1.093 24.567 1.00 49.44 115 GLN A CA 1
ATOM 965 C C . GLN A 1 115 ? -22.147 1.498 25.896 1.00 49.44 115 GLN A C 1
ATOM 967 O O . GLN A 1 115 ? -22.769 1.345 26.941 1.00 49.44 115 GLN A O 1
ATOM 972 N N . GLY A 1 116 ? -20.948 2.092 25.858 1.00 50.66 116 GLY A N 1
ATOM 973 C CA . GLY A 1 116 ? -20.325 2.753 27.010 1.00 50.66 116 GLY A CA 1
ATOM 974 C C . GLY A 1 116 ? -20.977 4.089 27.393 1.00 50.66 116 GLY A C 1
ATOM 975 O O . GLY A 1 116 ? -20.964 4.440 28.565 1.00 50.66 116 GLY A O 1
ATOM 976 N N . LEU A 1 117 ? -21.587 4.809 26.440 1.00 50.06 117 LEU A N 1
ATOM 977 C CA . LEU A 1 117 ? -22.347 6.044 26.704 1.00 50.06 117 LEU A CA 1
ATOM 978 C C . LEU A 1 117 ? -23.832 5.804 27.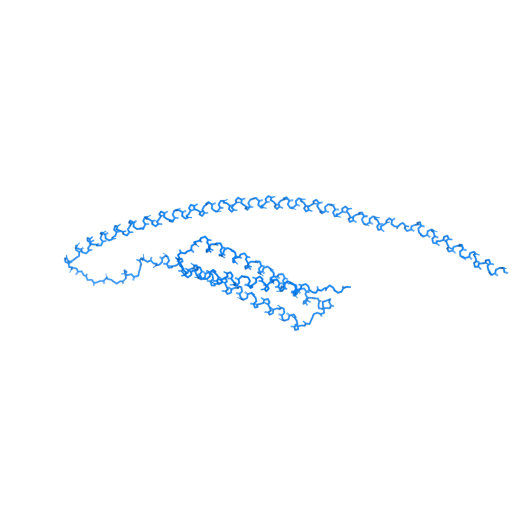053 1.00 50.06 117 LEU A C 1
ATOM 980 O O . LEU A 1 117 ? -24.442 6.627 27.727 1.00 50.06 117 LEU A O 1
ATOM 984 N N . LEU A 1 118 ? -24.434 4.712 26.566 1.00 49.84 118 LEU A N 1
ATOM 985 C CA . LEU A 1 118 ? -25.857 4.368 26.757 1.00 49.84 118 LEU A CA 1
ATOM 986 C C . LEU A 1 118 ? -26.086 3.260 27.796 1.00 49.84 118 LEU A C 1
ATOM 988 O O . LEU A 1 118 ? -27.232 2.961 28.142 1.00 49.84 118 LEU A O 1
ATOM 992 N N . GLY A 1 119 ? -25.021 2.646 28.306 1.00 51.19 119 GLY A N 1
ATOM 993 C CA . GLY A 1 119 ? -25.077 1.725 29.431 1.00 51.19 119 GLY A CA 1
ATOM 994 C C . GLY A 1 119 ? -25.177 2.500 30.739 1.00 51.19 119 GLY A C 1
ATOM 995 O O . GLY A 1 119 ? -24.171 2.994 31.215 1.00 51.19 119 GLY A O 1
ATOM 996 N N . THR A 1 120 ? -26.390 2.540 31.303 1.00 51.72 120 THR A N 1
ATOM 997 C CA . THR A 1 120 ? -26.794 3.077 32.624 1.00 51.72 120 THR A CA 1
ATOM 998 C C . TH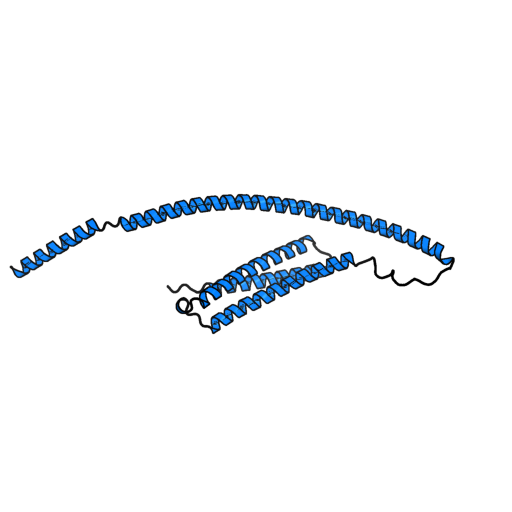R A 1 120 ? -27.135 4.570 32.699 1.00 51.72 120 THR A C 1
ATOM 1000 O O . THR A 1 120 ? -26.402 5.351 33.296 1.00 51.72 120 THR A O 1
ATOM 1003 N N . GLY A 1 121 ? -28.313 4.983 32.208 1.00 51.00 121 GLY A N 1
ATOM 1004 C CA . GLY A 1 121 ? -28.808 6.308 32.611 1.00 51.00 121 GLY A CA 1
ATOM 1005 C C . GLY A 1 121 ? -30.256 6.689 32.315 1.00 51.00 121 GLY A C 1
ATOM 1006 O O . GLY A 1 121 ? -30.903 7.240 33.193 1.00 51.00 121 GLY A O 1
ATOM 1007 N N . TYR A 1 122 ? -30.810 6.422 31.128 1.00 47.78 122 TYR A N 1
ATOM 1008 C CA . TYR A 1 122 ? -31.909 7.299 30.670 1.00 47.78 122 TYR A CA 1
ATOM 1009 C C . TYR A 1 122 ? -33.158 6.639 30.070 1.00 47.78 122 TYR A C 1
ATOM 1011 O O . TYR A 1 122 ? -34.013 7.343 29.548 1.00 47.78 122 TYR A O 1
ATOM 1019 N N . ALA A 1 123 ? -33.345 5.320 30.175 1.00 44.56 123 ALA A N 1
ATOM 1020 C CA . ALA A 1 123 ? -34.521 4.667 29.572 1.00 44.56 123 ALA A CA 1
ATOM 1021 C C . ALA A 1 123 ? -35.715 4.421 30.526 1.00 44.56 123 ALA A C 1
ATOM 1023 O O . ALA A 1 123 ? -36.701 3.824 30.104 1.00 44.56 123 ALA A O 1
ATOM 1024 N N . LYS A 1 124 ? -35.667 4.853 31.799 1.00 46.25 124 LYS A N 1
ATOM 1025 C CA . LYS A 1 124 ? -36.723 4.533 32.793 1.00 46.25 124 LYS A CA 1
ATOM 1026 C C . LYS A 1 124 ? -37.438 5.734 33.433 1.00 46.25 124 LYS A C 1
ATOM 1028 O O . LYS A 1 124 ? -38.220 5.532 34.351 1.00 46.25 124 LYS A O 1
ATOM 1033 N N . TYR A 1 125 ? -37.225 6.956 32.941 1.00 44.31 125 TYR A N 1
ATOM 1034 C CA . TYR A 1 125 ? -37.807 8.178 33.528 1.00 44.31 125 TYR A CA 1
ATOM 1035 C C . TYR A 1 125 ? -38.961 8.809 32.730 1.00 44.31 125 TYR A C 1
ATOM 1037 O O . TYR A 1 125 ? -39.327 9.946 32.992 1.00 44.31 125 TYR A O 1
ATOM 1045 N N . THR A 1 126 ? -39.575 8.101 31.777 1.00 46.50 126 THR A N 1
ATOM 1046 C CA . THR A 1 126 ? -40.689 8.668 30.976 1.00 46.50 126 THR A CA 1
ATOM 1047 C C . THR A 1 126 ? -42.052 8.041 31.279 1.00 46.50 126 THR A C 1
ATOM 1049 O O . THR A 1 126 ? -43.031 8.293 30.586 1.00 46.50 126 THR A O 1
ATOM 1052 N N . ARG A 1 127 ? -42.161 7.221 32.326 1.00 44.59 127 ARG A N 1
ATOM 1053 C CA . ARG A 1 127 ? -43.454 6.716 32.801 1.00 44.59 127 ARG A CA 1
ATOM 1054 C C . ARG A 1 127 ? -43.480 6.763 34.312 1.00 44.59 127 ARG A C 1
ATOM 1056 O O . ARG A 1 127 ? -43.007 5.818 34.926 1.00 44.59 127 ARG A O 1
ATOM 1063 N N . LEU A 1 128 ? -43.993 7.863 34.856 1.00 43.69 128 LEU A N 1
ATOM 1064 C CA . LEU A 1 128 ? -44.695 7.970 36.142 1.00 43.69 128 LEU A CA 1
ATOM 1065 C C . LEU A 1 128 ? -45.087 9.443 36.341 1.00 43.69 128 LEU A C 1
ATOM 1067 O O . LEU A 1 128 ? -44.598 10.128 37.229 1.00 43.69 128 LEU A O 1
ATOM 1071 N N . GLU A 1 129 ? -45.965 9.939 35.472 1.00 40.06 129 GLU A N 1
ATOM 1072 C CA . GLU A 1 129 ? -46.706 11.177 35.718 1.00 40.06 129 GLU A CA 1
ATOM 1073 C C . GLU A 1 129 ? -48.184 10.806 35.824 1.00 40.06 129 GLU A C 1
ATOM 1075 O O . GLU A 1 129 ? -48.931 10.868 34.853 1.00 40.06 129 GLU A O 1
ATOM 1080 N N . ASN A 1 130 ? -48.521 10.219 36.975 1.00 43.12 130 ASN A N 1
ATOM 1081 C CA . ASN A 1 130 ? -49.849 10.126 37.593 1.00 43.12 130 ASN A CA 1
ATOM 1082 C C . ASN A 1 130 ? -49.804 9.010 38.639 1.00 43.12 130 ASN A C 1
ATOM 1084 O O . ASN A 1 130 ? -50.061 7.864 38.302 1.00 43.12 130 ASN A O 1
ATOM 1088 N N . GLU A 1 131 ? -49.428 9.327 39.876 1.00 37.12 131 GLU A N 1
ATOM 1089 C CA . GLU A 1 131 ? -50.241 8.995 41.055 1.00 37.12 131 GLU A CA 1
ATOM 1090 C C . GLU A 1 131 ? -49.570 9.570 42.302 1.00 37.12 131 GLU A C 1
ATOM 1092 O O . GLU A 1 131 ? -48.415 9.287 42.614 1.00 37.12 131 GLU A O 1
ATOM 1097 N N . VAL A 1 132 ? -50.305 10.448 42.970 1.00 45.31 132 VAL A N 1
ATOM 1098 C CA . VAL A 1 132 ? -49.901 11.178 44.167 1.00 45.31 132 VAL A CA 1
ATOM 1099 C C . VAL A 1 132 ? -50.371 10.378 45.391 1.00 45.31 132 VAL A C 1
ATOM 1101 O O . VAL A 1 132 ? -51.459 9.815 45.362 1.00 45.31 132 VAL A O 1
ATOM 1104 N N . GLU A 1 133 ? -49.554 10.392 46.454 1.00 47.09 133 GLU A N 1
ATOM 1105 C CA . GLU A 1 133 ? -49.844 10.013 47.856 1.00 47.09 133 GLU A CA 1
ATOM 1106 C C . GLU A 1 133 ? -49.810 8.525 48.285 1.00 47.09 133 GLU A C 1
ATOM 1108 O O . GLU A 1 133 ? -50.804 7.807 48.266 1.00 47.09 133 GLU A O 1
ATOM 1113 N N . SER A 1 134 ? -48.679 8.100 48.876 1.00 45.09 134 SER A N 1
ATOM 1114 C CA . SER A 1 134 ? -48.661 7.062 49.925 1.00 45.09 134 SER A CA 1
ATOM 1115 C C . SER A 1 134 ? -47.431 7.196 50.855 1.00 45.09 134 SER A C 1
ATOM 1117 O O . SER A 1 134 ? -46.318 7.420 50.371 1.00 45.09 134 SER A O 1
ATOM 1119 N N . PRO A 1 135 ? -47.565 7.003 52.188 1.00 50.34 135 PRO A N 1
ATOM 1120 C CA . PRO A 1 135 ? -46.469 7.079 53.173 1.00 50.34 135 PRO A CA 1
ATOM 1121 C C . PRO A 1 135 ? -45.370 6.008 53.010 1.00 50.34 135 PRO A C 1
ATOM 1123 O O . PRO A 1 135 ? -44.384 6.005 53.745 1.00 50.34 135 PRO A O 1
ATOM 1126 N N . THR A 1 136 ? -45.485 5.122 52.020 1.00 54.06 136 THR A N 1
ATOM 1127 C CA . THR A 1 136 ? -44.419 4.199 51.594 1.00 54.06 136 THR A CA 1
ATOM 1128 C C . THR A 1 136 ? -43.224 4.930 50.949 1.00 54.06 136 THR A C 1
ATOM 1130 O O . THR A 1 136 ? -42.131 4.371 50.872 1.00 54.06 136 THR A O 1
ATOM 1133 N N . GLN A 1 137 ? -43.404 6.196 50.547 1.00 50.16 137 GLN A N 1
ATOM 1134 C CA . GLN A 1 137 ? -42.397 7.022 49.875 1.00 50.16 137 GLN A CA 1
ATOM 1135 C C . GLN A 1 137 ? -41.172 7.349 50.748 1.00 50.16 137 GLN A C 1
ATOM 1137 O O . GLN A 1 137 ? -40.067 7.388 50.225 1.00 50.16 137 GLN A O 1
ATOM 1142 N N . ALA A 1 138 ? -41.316 7.553 52.063 1.00 55.84 138 ALA A N 1
ATOM 1143 C CA . ALA A 1 138 ? -40.183 7.964 52.908 1.00 55.84 138 ALA A CA 1
ATOM 1144 C C . ALA A 1 138 ? -39.098 6.875 53.008 1.00 55.84 138 ALA A C 1
ATOM 1146 O O . ALA A 1 138 ? -37.915 7.170 52.864 1.00 55.84 138 ALA A O 1
ATOM 1147 N N . LYS A 1 139 ? -39.510 5.607 53.154 1.00 57.47 139 LYS A N 1
ATOM 1148 C CA . LYS A 1 139 ? -38.591 4.457 53.122 1.00 57.47 139 LYS A CA 1
ATOM 1149 C C . LYS A 1 139 ? -37.978 4.244 51.741 1.00 57.47 139 LYS A C 1
ATOM 1151 O O . LYS A 1 139 ? -36.794 3.961 51.642 1.00 57.47 139 LYS A O 1
ATOM 1156 N N . PHE A 1 140 ? -38.765 4.430 50.681 1.00 59.00 140 PHE A N 1
ATOM 1157 C CA . PHE A 1 140 ? -38.256 4.317 49.316 1.00 59.00 140 PHE A CA 1
ATOM 1158 C C . PHE A 1 140 ? -37.225 5.407 48.999 1.00 59.00 140 PHE A C 1
ATOM 1160 O O . PHE A 1 140 ? -36.205 5.100 48.397 1.00 59.00 140 PHE A O 1
ATOM 1167 N N . ILE A 1 141 ? -37.457 6.648 49.450 1.00 59.09 141 ILE A N 1
ATOM 1168 C CA . ILE A 1 141 ? -36.536 7.781 49.279 1.00 59.09 141 ILE A CA 1
ATOM 1169 C C . ILE A 1 141 ? -35.213 7.523 50.009 1.00 59.09 141 ILE A C 1
ATOM 1171 O O . ILE A 1 141 ? -34.153 7.733 49.418 1.00 59.09 141 ILE A O 1
ATOM 1175 N N . GLU A 1 142 ? -35.258 7.032 51.248 1.00 63.69 142 GLU A N 1
ATOM 1176 C CA . GLU A 1 142 ? -34.059 6.723 52.039 1.00 63.69 142 GLU A CA 1
ATOM 1177 C C . GLU A 1 142 ? -33.239 5.574 51.423 1.00 63.69 142 GLU A C 1
ATOM 1179 O O . GLU A 1 142 ? -32.028 5.722 51.229 1.00 63.69 142 GLU A O 1
ATOM 1184 N N . ASP A 1 143 ? -33.907 4.501 50.983 1.00 61.66 143 ASP A N 1
ATOM 1185 C CA . ASP A 1 143 ? -33.267 3.389 50.268 1.00 61.66 143 ASP A CA 1
ATOM 1186 C C . ASP A 1 143 ? -32.680 3.848 48.914 1.00 61.66 143 ASP A C 1
ATOM 1188 O O . ASP A 1 143 ? -31.569 3.455 48.544 1.00 61.66 143 ASP A O 1
ATOM 1192 N N . THR A 1 144 ? -33.362 4.741 48.179 1.00 60.62 144 THR A N 1
ATOM 1193 C CA . THR A 1 144 ? -32.810 5.317 46.936 1.00 60.62 144 THR A CA 1
ATOM 1194 C C . THR A 1 144 ? -31.635 6.259 47.174 1.00 60.62 144 THR A C 1
ATOM 1196 O O . THR A 1 144 ? -30.733 6.304 46.338 1.00 60.62 144 THR A O 1
ATOM 1199 N N . HIS A 1 145 ? -31.597 6.985 48.293 1.00 66.69 145 HIS A N 1
ATOM 1200 C CA . HIS A 1 145 ? -30.509 7.915 48.598 1.00 66.69 145 HIS A CA 1
ATOM 1201 C C . HIS A 1 145 ? -29.214 7.168 48.955 1.00 66.69 145 HIS A C 1
ATOM 1203 O O . HIS A 1 145 ? -28.136 7.529 48.478 1.00 66.69 145 HIS A O 1
ATOM 1209 N N . GLN A 1 146 ? -29.311 6.074 49.721 1.00 65.56 146 GLN A N 1
ATOM 1210 C CA . GLN A 1 146 ? -28.166 5.187 49.962 1.00 65.56 146 GLN A CA 1
ATOM 1211 C C . GLN A 1 146 ? -27.674 4.518 48.672 1.00 65.56 146 GLN A C 1
ATOM 1213 O O . GLN A 1 146 ? -26.466 4.464 48.431 1.00 65.56 146 GLN A O 1
ATOM 1218 N N . ALA A 1 147 ? -28.589 4.071 47.804 1.00 64.31 147 ALA A N 1
ATOM 1219 C CA . ALA A 1 147 ? -28.217 3.523 46.501 1.00 64.31 147 ALA A CA 1
ATOM 1220 C C . ALA A 1 147 ? -27.517 4.573 45.615 1.00 64.31 147 ALA A C 1
ATOM 1222 O O . ALA A 1 147 ? -26.535 4.256 44.946 1.00 64.31 147 ALA A O 1
ATOM 1223 N N . GLN A 1 148 ? -27.961 5.834 45.651 1.00 55.62 148 GLN A N 1
ATOM 1224 C CA . GLN A 1 148 ? -27.319 6.938 44.933 1.00 55.62 148 GLN A CA 1
ATOM 1225 C C . GLN A 1 148 ? -25.897 7.228 45.424 1.00 55.62 148 GLN A C 1
ATOM 1227 O O . GLN A 1 148 ? -25.021 7.466 44.595 1.00 55.62 148 GLN A O 1
ATOM 1232 N N . GLN A 1 149 ? -25.629 7.171 46.730 1.00 66.12 149 GLN A N 1
ATOM 1233 C CA . GLN A 1 149 ? -24.277 7.405 47.257 1.00 66.12 149 GLN A CA 1
ATOM 1234 C C . GLN A 1 149 ? -23.280 6.324 46.821 1.00 66.12 149 GLN A C 1
ATOM 1236 O O . GLN A 1 149 ? -22.143 6.647 46.475 1.00 66.12 149 GLN A O 1
ATOM 1241 N N . LEU A 1 150 ? -23.715 5.062 46.752 1.00 66.75 150 LEU A N 1
ATOM 1242 C CA . LEU A 1 150 ? -22.910 3.969 46.193 1.00 66.75 150 LEU A CA 1
ATOM 1243 C C . LEU A 1 150 ? -22.635 4.160 44.692 1.00 66.75 150 LEU A C 1
ATOM 1245 O O . LEU A 1 150 ? -21.537 3.875 44.219 1.00 66.75 150 LEU A O 1
ATOM 1249 N N . ILE A 1 151 ? -23.608 4.688 43.946 1.00 65.56 151 ILE A N 1
ATOM 1250 C CA . ILE A 1 151 ? -23.462 4.967 42.510 1.00 65.56 151 ILE A CA 1
ATOM 1251 C C . ILE A 1 151 ? -22.491 6.131 42.260 1.00 65.56 151 ILE A C 1
ATOM 1253 O O . ILE A 1 151 ? -21.677 6.046 41.345 1.00 65.56 151 ILE A O 1
ATOM 1257 N N . VAL A 1 152 ? -22.538 7.193 43.069 1.00 67.81 152 VAL A N 1
ATOM 1258 C CA . VAL A 1 152 ? -21.611 8.336 42.954 1.00 67.81 152 VAL A CA 1
ATOM 1259 C C . VAL A 1 152 ? -20.179 7.912 43.285 1.00 67.81 152 VAL A C 1
ATOM 1261 O O . VAL A 1 152 ? -19.268 8.198 42.514 1.00 67.81 152 VAL A O 1
ATOM 1264 N N . SER A 1 153 ? -19.986 7.128 44.351 1.00 67.56 153 SER A N 1
ATOM 1265 C CA . SER A 1 153 ? -18.674 6.556 44.692 1.00 67.56 153 SER A CA 1
ATOM 1266 C C . SER A 1 153 ? -18.117 5.665 43.572 1.00 67.56 153 SER A C 1
ATOM 1268 O O . SER A 1 153 ? -16.921 5.707 43.292 1.00 67.56 153 SER A O 1
ATOM 1270 N N . SER A 1 154 ? -18.973 4.887 42.904 1.00 60.06 154 SER A N 1
ATOM 1271 C CA . SER A 1 154 ? -18.579 4.063 41.755 1.00 60.06 154 SER A CA 1
ATOM 1272 C C . SER A 1 154 ? -18.227 4.890 40.512 1.00 60.06 154 SER A C 1
ATOM 1274 O O . SER A 1 154 ? -17.447 4.417 39.683 1.00 60.06 154 SER A O 1
ATOM 1276 N N . GLN A 1 155 ? -18.816 6.075 40.337 1.00 50.38 155 GLN A N 1
ATOM 1277 C CA . GLN A 1 155 ? -18.520 6.961 39.209 1.00 50.38 155 GLN A CA 1
ATOM 1278 C C . GLN A 1 155 ? -17.212 7.730 39.412 1.00 50.38 155 GLN A C 1
ATOM 1280 O O . GLN A 1 155 ? -16.457 7.876 38.452 1.00 50.38 155 GLN A O 1
ATOM 1285 N N . ASP A 1 156 ? -16.889 8.140 40.639 1.00 62.69 156 ASP A N 1
ATOM 1286 C CA . ASP A 1 156 ? -15.605 8.787 40.939 1.00 62.69 156 ASP A CA 1
ATOM 1287 C C . ASP A 1 156 ? -14.415 7.856 40.645 1.00 62.69 156 ASP A C 1
ATOM 1289 O O . ASP A 1 156 ? -13.432 8.275 40.029 1.00 62.69 156 ASP A O 1
ATOM 1293 N N . GLU A 1 157 ? -14.544 6.558 40.946 1.00 62.66 157 GLU A N 1
ATOM 1294 C CA . GLU A 1 157 ? -13.533 5.550 40.595 1.00 62.66 157 GLU A CA 1
ATOM 1295 C C . GLU A 1 157 ? -13.377 5.385 39.066 1.00 62.66 157 GLU A C 1
ATOM 1297 O O . GLU A 1 157 ? -12.289 5.099 38.557 1.00 62.66 157 GLU A O 1
ATOM 1302 N N . GLN A 1 158 ? -14.448 5.596 38.293 1.00 50.00 158 GLN A N 1
ATOM 1303 C CA . GLN A 1 158 ? -14.381 5.585 36.828 1.00 50.00 158 GLN A CA 1
ATOM 1304 C C . GLN A 1 158 ? -13.749 6.864 36.267 1.00 50.00 158 GLN A C 1
ATOM 1306 O O . GLN A 1 158 ? -12.989 6.782 35.300 1.00 50.00 158 GLN A O 1
ATOM 1311 N N . ILE A 1 159 ? -13.999 8.026 36.875 1.00 59.66 159 ILE A N 1
ATOM 1312 C CA . ILE A 1 159 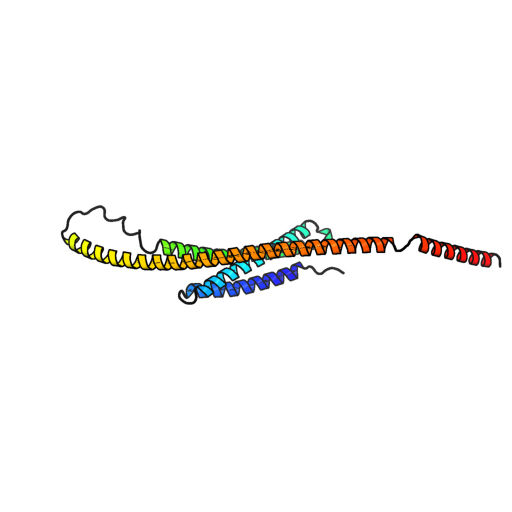? -13.384 9.301 36.475 1.00 59.66 159 ILE A CA 1
ATOM 1313 C C . ILE A 1 159 ? -11.870 9.270 36.717 1.00 59.66 159 ILE A C 1
ATOM 1315 O O . ILE A 1 159 ? -11.106 9.705 35.852 1.00 59.66 159 ILE A O 1
ATOM 1319 N N . GLU A 1 160 ? -11.412 8.674 37.818 1.00 65.75 160 GLU A N 1
ATOM 1320 C CA . GLU A 1 160 ? -9.982 8.482 38.091 1.00 65.75 160 GLU A CA 1
ATOM 1321 C C . GLU A 1 160 ? -9.310 7.573 37.039 1.00 65.75 160 GLU A C 1
ATOM 1323 O O . GLU A 1 160 ? -8.230 7.883 36.523 1.00 65.75 160 GLU A O 1
ATOM 1328 N N . ARG A 1 161 ? -9.994 6.501 36.610 1.00 55.81 161 ARG A N 1
ATOM 1329 C CA . ARG A 1 161 ? -9.517 5.590 35.546 1.00 55.81 161 ARG A CA 1
ATOM 1330 C C . ARG A 1 161 ? -9.509 6.239 34.155 1.00 55.81 161 ARG A C 1
ATOM 1332 O O . ARG A 1 161 ? -8.610 5.972 33.346 1.00 55.81 161 ARG A O 1
ATOM 1339 N N . VAL A 1 162 ? -10.473 7.114 33.867 1.00 58.56 162 VAL A N 1
ATOM 1340 C CA . VAL A 1 162 ? -10.466 7.944 32.651 1.00 58.56 162 VAL A CA 1
ATOM 1341 C C . VAL A 1 162 ? -9.307 8.944 32.705 1.00 58.56 162 VAL A C 1
ATOM 1343 O O . VAL A 1 162 ? -8.598 9.096 31.709 1.00 58.56 162 VAL A O 1
ATOM 1346 N N . GLY A 1 163 ? -9.031 9.539 33.870 1.00 61.34 163 GLY A N 1
ATOM 1347 C CA . GLY A 1 163 ? -7.886 10.426 34.099 1.00 61.34 163 GLY A CA 1
ATOM 1348 C C . GLY A 1 163 ? -6.536 9.756 33.821 1.00 61.34 163 GLY A C 1
ATOM 1349 O O . GLY A 1 163 ? -5.699 10.329 33.119 1.00 61.34 163 GLY A O 1
ATOM 1350 N N . ALA A 1 164 ? -6.352 8.511 34.270 1.00 58.06 164 ALA A N 1
ATOM 1351 C CA . ALA A 1 164 ? -5.151 7.727 33.974 1.00 58.06 164 ALA A CA 1
ATOM 1352 C C . ALA A 1 164 ? -4.980 7.474 32.464 1.00 58.06 164 ALA A C 1
ATOM 1354 O O . ALA A 1 164 ? -3.892 7.661 31.922 1.00 58.06 164 ALA A O 1
ATOM 1355 N N . THR A 1 165 ? -6.070 7.137 31.765 1.00 53.16 165 THR A N 1
ATOM 1356 C CA . THR A 1 165 ? -6.055 6.873 30.314 1.00 53.16 165 THR A CA 1
ATOM 1357 C C . THR A 1 165 ? -5.764 8.139 29.497 1.00 53.16 165 THR A C 1
ATOM 1359 O O . THR A 1 165 ? -5.029 8.083 28.511 1.00 53.16 165 THR A O 1
ATOM 1362 N N . VAL A 1 166 ? -6.283 9.297 29.921 1.00 59.62 166 VAL A N 1
ATOM 1363 C CA . VAL A 1 166 ? -5.964 10.607 29.321 1.00 59.62 166 VAL A CA 1
ATOM 1364 C C . VAL A 1 166 ? -4.494 10.975 29.556 1.00 59.62 166 VAL A C 1
ATOM 1366 O O . VAL A 1 166 ? -3.849 11.522 28.661 1.00 59.62 166 VAL A O 1
ATOM 1369 N N . GLY A 1 167 ? -3.934 10.625 30.718 1.00 64.62 167 GLY A N 1
ATOM 1370 C CA . GLY A 1 167 ? -2.506 10.774 31.008 1.00 64.62 167 GLY A CA 1
ATOM 1371 C C . GLY A 1 167 ? -1.622 9.958 30.061 1.00 64.62 167 GLY A C 1
ATOM 1372 O O . GLY A 1 167 ? -0.660 10.493 29.504 1.00 64.62 167 GLY A O 1
ATOM 1373 N N . THR A 1 168 ? -1.980 8.696 29.806 1.00 68.50 168 THR A N 1
ATOM 1374 C CA . THR A 1 168 ? -1.255 7.834 28.858 1.00 68.50 168 THR A CA 1
ATOM 1375 C C . THR A 1 168 ? -1.382 8.342 27.421 1.00 68.50 168 THR A C 1
ATOM 1377 O O . THR A 1 168 ? -0.373 8.456 26.729 1.00 68.50 168 THR A O 1
ATOM 1380 N N . LEU A 1 169 ? -2.587 8.746 26.995 1.00 52.56 169 LEU A N 1
ATOM 1381 C CA . LEU A 1 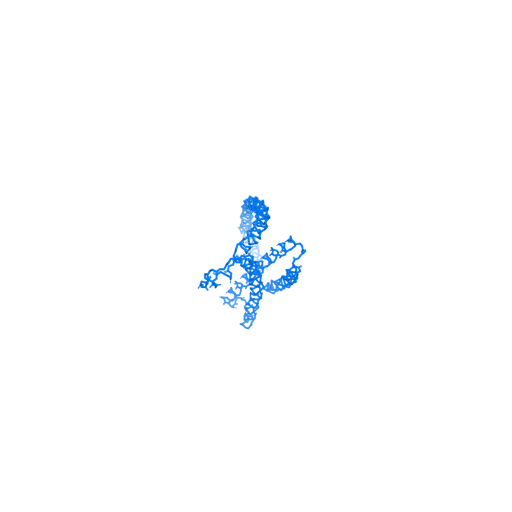169 ? -2.826 9.322 25.666 1.00 52.56 169 LEU A CA 1
ATOM 1382 C C . LEU A 1 169 ? -2.014 10.610 25.450 1.00 52.56 169 LEU A C 1
ATOM 1384 O O . LEU A 1 169 ? -1.448 10.812 24.381 1.00 52.56 169 LEU A O 1
ATOM 1388 N N . LYS A 1 170 ? -1.907 11.469 26.473 1.00 62.62 170 LYS A N 1
ATOM 1389 C CA . LYS A 1 170 ? -1.074 12.680 26.435 1.00 62.62 170 LYS A CA 1
ATOM 1390 C C . LYS A 1 170 ? 0.415 12.346 26.308 1.00 62.62 170 LYS A C 1
ATOM 1392 O O . LYS A 1 170 ? 1.123 13.025 25.569 1.00 62.62 170 LYS A O 1
ATOM 1397 N N . SER A 1 171 ? 0.885 11.308 27.002 1.00 65.19 171 SER A N 1
ATOM 1398 C CA . SER A 1 171 ? 2.269 10.832 26.888 1.00 65.19 171 SER A CA 1
ATOM 1399 C C . SER A 1 171 ? 2.562 10.269 25.494 1.00 65.19 171 SER A C 1
ATOM 1401 O O . SER A 1 171 ? 3.570 10.627 24.893 1.00 65.19 171 SER A O 1
ATOM 1403 N N . MET A 1 172 ? 1.653 9.460 24.947 1.00 54.25 172 MET A N 1
ATOM 1404 C CA . MET A 1 172 ? 1.778 8.882 23.604 1.00 54.25 172 MET A CA 1
ATOM 1405 C C . MET A 1 172 ? 1.671 9.945 22.509 1.00 54.25 172 MET A C 1
ATOM 1407 O O . MET A 1 172 ? 2.477 9.953 21.590 1.00 54.25 172 MET A O 1
ATOM 1411 N N . SER A 1 173 ? 0.752 10.908 22.634 1.00 64.44 173 SER A N 1
ATOM 1412 C CA . SER A 1 173 ? 0.652 12.045 21.710 1.00 64.44 173 SER A CA 1
ATOM 1413 C C . SER A 1 173 ? 1.924 12.891 21.703 1.00 64.44 173 SER A C 1
ATOM 1415 O O . SER A 1 173 ? 2.299 13.410 20.656 1.00 64.44 173 SER A O 1
ATOM 1417 N N . LYS A 1 174 ? 2.590 13.029 22.854 1.00 69.00 174 LYS A N 1
ATOM 1418 C CA . LYS A 1 174 ? 3.873 13.725 22.951 1.00 69.00 174 LYS A CA 1
ATOM 1419 C C . LYS A 1 174 ? 4.996 12.926 22.289 1.00 69.00 174 LYS A C 1
ATOM 1421 O O . LYS A 1 174 ? 5.825 13.507 21.605 1.00 69.00 174 LYS A O 1
ATOM 1426 N N . GLN A 1 175 ? 5.003 11.607 22.460 1.00 63.75 175 GLN A N 1
ATOM 1427 C CA . GLN A 1 175 ? 5.996 10.731 21.841 1.00 63.75 175 GLN A CA 1
ATOM 1428 C C . GLN A 1 175 ? 5.833 10.661 20.313 1.00 63.75 175 GLN A C 1
ATOM 1430 O O . GLN A 1 175 ? 6.823 10.759 19.604 1.00 63.75 175 GLN A O 1
ATOM 1435 N N . ILE A 1 176 ? 4.594 10.604 19.810 1.00 66.12 176 ILE A N 1
ATOM 1436 C CA . ILE A 1 176 ? 4.276 10.694 18.373 1.00 66.12 176 ILE A CA 1
ATOM 1437 C C . ILE A 1 176 ? 4.679 12.059 17.808 1.00 66.12 176 ILE A C 1
ATOM 1439 O O . ILE A 1 176 ? 5.220 12.124 16.711 1.00 66.12 176 ILE A O 1
ATOM 1443 N N . GLY A 1 177 ? 4.432 13.145 18.549 1.00 76.75 177 GLY A N 1
ATOM 1444 C 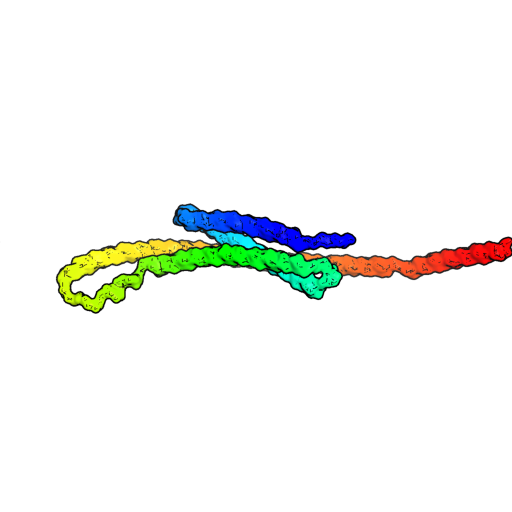CA . GLY A 1 177 ? 4.864 14.485 18.147 1.00 76.75 177 GLY A CA 1
ATOM 1445 C C . GLY A 1 177 ? 6.383 14.591 18.013 1.00 76.75 177 GLY A C 1
ATOM 1446 O O . GLY A 1 177 ? 6.863 15.110 17.015 1.00 76.75 177 GLY A O 1
ATOM 1447 N N . ASN A 1 178 ? 7.124 14.033 18.973 1.00 71.44 178 ASN A N 1
ATOM 1448 C CA . ASN A 1 178 ? 8.585 14.016 18.938 1.00 71.44 178 ASN A CA 1
ATOM 1449 C C . ASN A 1 178 ? 9.136 13.149 17.789 1.00 71.44 178 ASN A C 1
ATOM 1451 O O . ASN A 1 178 ? 10.066 13.570 17.118 1.00 71.44 178 ASN A O 1
ATOM 1455 N N . GLU A 1 179 ? 8.549 11.976 17.537 1.00 72.94 179 GLU A N 1
ATOM 1456 C CA . GLU A 1 179 ? 8.951 11.084 16.436 1.00 72.94 179 GLU A CA 1
ATOM 1457 C C . GLU A 1 179 ? 8.650 11.705 15.059 1.00 72.94 179 GLU A C 1
ATOM 1459 O O . GLU A 1 179 ? 9.461 11.616 14.144 1.00 72.94 179 GLU A O 1
ATOM 1464 N N . LEU A 1 180 ? 7.511 12.395 14.908 1.00 72.69 180 LEU A N 1
ATOM 1465 C CA . LEU A 1 180 ? 7.191 13.161 13.696 1.00 72.69 180 LEU A CA 1
ATOM 1466 C C . LEU A 1 180 ? 8.174 14.314 13.462 1.00 72.69 180 LEU A C 1
ATOM 1468 O O . LEU A 1 180 ? 8.528 14.593 12.318 1.00 72.69 180 LEU A O 1
ATOM 1472 N N . GLU A 1 181 ? 8.610 14.986 14.527 1.00 75.50 181 GLU A N 1
ATOM 1473 C CA . GLU A 1 181 ? 9.617 16.046 14.447 1.00 75.50 181 GLU A CA 1
ATOM 1474 C C . GLU A 1 181 ? 10.996 15.475 14.072 1.00 75.50 181 GLU A C 1
ATOM 1476 O O . GLU A 1 181 ? 11.674 16.028 13.208 1.00 75.50 181 GLU A O 1
ATOM 1481 N N . GLU A 1 182 ? 11.368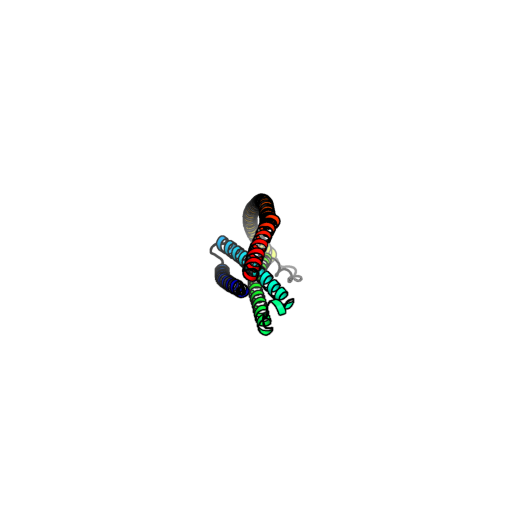 14.315 14.616 1.00 71.19 182 GLU A N 1
ATOM 1482 C CA . GLU A 1 182 ? 12.607 13.604 14.278 1.00 71.19 182 GLU A CA 1
ATOM 1483 C C . GLU A 1 182 ? 12.602 13.090 12.824 1.00 71.19 182 GLU A C 1
ATOM 1485 O O . GLU A 1 182 ? 13.585 13.256 12.100 1.00 71.19 182 GLU A O 1
ATOM 1490 N N . GLN A 1 183 ? 11.465 12.581 12.340 1.00 58.69 183 GLN A N 1
ATOM 1491 C CA . GLN A 1 183 ? 11.286 12.202 10.934 1.00 58.69 183 GLN A CA 1
ATOM 1492 C C . GLN A 1 183 ? 11.280 13.413 9.994 1.00 58.69 183 GLN A C 1
ATOM 1494 O O . GLN A 1 183 ? 11.801 13.317 8.887 1.00 58.69 183 GLN A O 1
ATOM 1499 N N . SER A 1 184 ? 10.763 14.571 10.419 1.00 69.94 184 SER A N 1
ATOM 1500 C CA . SER A 1 184 ? 10.865 15.810 9.635 1.00 69.94 184 SER A CA 1
ATOM 1501 C C . SER A 1 184 ? 12.315 16.269 9.469 1.00 69.94 184 SER A C 1
ATOM 1503 O O . SER A 1 184 ? 12.659 16.807 8.420 1.00 69.94 184 SER A O 1
ATOM 1505 N N . ILE A 1 185 ? 13.158 16.055 10.482 1.00 72.06 185 ILE A N 1
ATOM 1506 C CA . ILE A 1 185 ? 14.591 16.369 10.429 1.00 72.06 185 ILE A CA 1
ATOM 1507 C C . ILE A 1 185 ? 15.327 15.356 9.538 1.00 72.06 185 ILE A C 1
ATOM 1509 O O . ILE A 1 185 ? 16.165 15.745 8.729 1.00 72.06 185 ILE A O 1
ATOM 1513 N N . MET A 1 186 ? 14.976 14.068 9.617 1.00 69.75 186 MET A N 1
ATOM 1514 C CA . MET A 1 186 ? 15.550 13.025 8.754 1.00 69.75 186 MET A CA 1
ATOM 1515 C C . MET A 1 186 ? 15.155 13.194 7.276 1.00 69.75 186 MET A C 1
ATOM 1517 O O . MET A 1 186 ? 15.943 12.882 6.386 1.00 69.75 186 MET A O 1
ATOM 1521 N N . LEU A 1 187 ? 13.955 13.717 6.998 1.00 77.44 187 LEU A N 1
ATOM 1522 C CA . LEU A 1 187 ? 13.510 14.049 5.641 1.00 77.44 187 LEU A CA 1
ATOM 1523 C C . LEU A 1 187 ? 14.262 15.247 5.047 1.00 77.44 187 LEU A C 1
ATOM 1525 O O . LEU A 1 187 ? 14.497 15.265 3.840 1.00 77.44 187 LEU A O 1
ATOM 1529 N N . ASP A 1 188 ? 14.658 16.220 5.869 1.00 80.06 188 ASP A N 1
ATOM 1530 C CA . ASP A 1 188 ? 15.496 17.343 5.431 1.00 80.06 188 ASP A CA 1
ATOM 1531 C C . ASP A 1 188 ? 16.911 16.859 5.058 1.00 80.06 188 ASP A C 1
ATOM 1533 O O . ASP A 1 188 ? 17.448 17.235 4.016 1.00 80.06 188 ASP A O 1
ATOM 1537 N N . ASP A 1 189 ? 17.468 15.924 5.836 1.00 76.38 189 ASP A N 1
ATOM 1538 C CA . ASP A 1 189 ? 18.767 15.294 5.551 1.00 76.38 189 ASP A CA 1
ATOM 1539 C C . ASP A 1 189 ? 18.713 14.417 4.284 1.00 76.38 189 ASP A C 1
ATOM 1541 O O . ASP A 1 189 ? 19.602 14.478 3.436 1.00 76.38 189 ASP A O 1
ATOM 1545 N N . LEU A 1 190 ? 17.612 13.683 4.074 1.00 72.44 190 LEU A N 1
ATOM 1546 C CA . LEU A 1 190 ? 17.359 12.962 2.820 1.00 72.44 190 LEU A CA 1
ATOM 1547 C C . LEU A 1 190 ? 17.252 13.922 1.624 1.00 72.44 190 LEU A C 1
ATOM 1549 O O . LEU A 1 190 ? 17.766 13.624 0.544 1.00 72.44 190 LEU A O 1
ATOM 1553 N N . GLY A 1 191 ? 16.606 15.078 1.807 1.00 78.38 191 GLY A N 1
ATOM 1554 C CA . GLY A 1 191 ? 16.548 16.141 0.803 1.00 78.38 191 GLY A CA 1
ATOM 1555 C C . GLY A 1 191 ? 17.939 16.672 0.451 1.00 78.38 191 GLY A C 1
ATOM 1556 O O . GLY A 1 191 ? 18.272 16.804 -0.729 1.00 78.38 191 GLY A O 1
ATOM 1557 N N . TYR A 1 192 ? 18.786 16.882 1.459 1.00 85.12 192 TYR A N 1
ATOM 1558 C CA . TYR A 1 192 ? 20.177 17.290 1.277 1.00 85.12 192 TYR A CA 1
ATOM 1559 C C . TYR A 1 192 ? 21.013 16.221 0.551 1.00 85.12 192 TYR A C 1
ATOM 1561 O O . TYR A 1 192 ? 21.733 16.525 -0.407 1.00 85.12 192 TYR A O 1
ATOM 1569 N N . GLU A 1 193 ? 20.897 14.950 0.940 1.00 76.94 193 GLU A N 1
ATOM 1570 C CA . GLU A 1 193 ? 21.572 13.841 0.257 1.00 76.94 193 GLU A CA 1
ATOM 1571 C C . GLU A 1 193 ? 21.095 13.674 -1.195 1.00 76.94 193 GLU A C 1
ATOM 1573 O O . GLU A 1 193 ? 21.900 13.367 -2.088 1.00 76.94 193 GLU A O 1
ATOM 1578 N N . MET A 1 194 ? 19.808 13.921 -1.457 1.00 84.50 194 MET A N 1
ATOM 1579 C CA . MET A 1 194 ? 19.231 13.921 -2.799 1.00 84.50 194 MET A CA 1
ATOM 1580 C C . MET A 1 194 ? 19.797 15.063 -3.651 1.00 84.50 194 MET A C 1
ATOM 1582 O O . MET A 1 194 ? 20.221 14.802 -4.776 1.00 84.50 194 MET A O 1
ATOM 1586 N N . GLU A 1 195 ? 19.900 16.284 -3.122 1.00 88.94 195 GLU A N 1
ATOM 1587 C CA . GLU A 1 195 ? 20.488 17.434 -3.830 1.00 88.94 195 GLU A CA 1
ATOM 1588 C C . GLU A 1 195 ? 21.978 17.198 -4.156 1.00 88.94 195 GLU A C 1
ATOM 1590 O O . GLU A 1 195 ? 22.449 17.447 -5.273 1.00 88.94 195 GLU A O 1
ATOM 1595 N N . VAL A 1 196 ? 22.732 16.613 -3.218 1.00 88.38 196 VAL A N 1
ATOM 1596 C CA . VAL A 1 196 ? 24.127 16.200 -3.450 1.00 88.38 196 VAL A CA 1
ATOM 1597 C C . VAL A 1 196 ? 24.213 15.116 -4.528 1.00 88.38 196 VAL A C 1
ATOM 1599 O O . VAL A 1 196 ? 25.141 15.118 -5.349 1.00 88.38 196 VAL A O 1
ATOM 1602 N N . THR A 1 197 ? 23.267 14.178 -4.538 1.00 87.56 197 THR A N 1
ATOM 1603 C CA . THR A 1 197 ? 23.198 13.115 -5.545 1.00 87.56 197 THR A CA 1
ATOM 1604 C C . THR A 1 197 ? 22.834 13.675 -6.917 1.00 87.56 197 THR A C 1
ATOM 1606 O O . THR A 1 197 ? 23.484 13.307 -7.893 1.00 87.56 197 THR A O 1
ATOM 1609 N N . GLU A 1 198 ? 21.894 14.617 -7.002 1.00 87.50 198 GLU A N 1
ATOM 1610 C CA . GLU A 1 198 ? 21.529 15.326 -8.233 1.00 87.50 198 GLU A CA 1
ATOM 1611 C C . GLU A 1 198 ? 22.729 16.091 -8.803 1.00 87.50 198 GLU A C 1
ATOM 1613 O O . GLU A 1 198 ? 23.057 15.935 -9.978 1.00 87.50 198 GLU A O 1
ATOM 1618 N N . SER A 1 199 ? 23.479 16.807 -7.960 1.00 87.44 199 SER A N 1
ATOM 1619 C CA . SER A 1 199 ? 24.699 17.511 -8.375 1.00 87.44 199 SER A CA 1
ATOM 1620 C C . SER A 1 199 ? 25.783 16.559 -8.908 1.00 87.44 199 SER A C 1
ATOM 1622 O O . SER A 1 199 ? 26.436 16.829 -9.924 1.00 87.44 199 SER A O 1
ATOM 1624 N N . LYS A 1 200 ? 25.971 15.398 -8.264 1.00 85.94 200 LYS A N 1
ATOM 1625 C CA . LYS A 1 200 ? 26.901 14.359 -8.743 1.00 85.94 200 LYS A CA 1
ATOM 1626 C C . LYS A 1 200 ? 26.417 13.731 -10.046 1.00 85.94 200 LYS A C 1
ATOM 1628 O O . LYS A 1 200 ? 27.239 13.500 -10.940 1.00 85.94 200 LYS A O 1
ATOM 1633 N N . LEU A 1 201 ? 25.117 13.468 -10.164 1.00 87.19 201 LEU A N 1
ATOM 1634 C CA . LEU A 1 201 ? 24.512 12.955 -11.385 1.00 87.19 201 LEU A CA 1
ATOM 1635 C C . LEU A 1 201 ? 24.710 13.954 -12.523 1.00 87.19 201 LEU A C 1
ATOM 1637 O O . LEU A 1 201 ? 25.253 13.557 -13.549 1.00 87.19 201 LEU A O 1
ATOM 1641 N N . ASP A 1 202 ? 24.441 15.241 -12.321 1.00 89.94 202 ASP A N 1
ATOM 1642 C CA . ASP A 1 202 ? 24.619 16.269 -13.350 1.00 89.94 202 ASP A CA 1
ATOM 1643 C C . ASP A 1 202 ? 26.096 16.454 -13.768 1.00 89.94 202 ASP A C 1
ATOM 1645 O O . ASP A 1 202 ? 26.454 16.594 -14.945 1.00 89.94 202 ASP A O 1
ATOM 1649 N N . ALA A 1 203 ? 27.025 16.330 -12.816 1.00 88.06 203 ALA A N 1
ATOM 1650 C CA . ALA A 1 203 ? 28.453 16.296 -13.124 1.00 88.06 203 ALA A CA 1
ATOM 1651 C C . ALA A 1 203 ? 28.840 15.061 -13.961 1.00 88.06 203 ALA A C 1
ATOM 1653 O O . ALA A 1 203 ? 29.710 15.148 -14.838 1.00 88.06 203 ALA A O 1
ATOM 1654 N N . THR A 1 204 ? 28.226 13.901 -13.705 1.00 87.44 204 THR A N 1
ATOM 1655 C CA . THR A 1 204 ? 28.477 12.681 -14.488 1.00 87.44 204 THR A CA 1
ATOM 1656 C C . THR A 1 204 ? 27.811 12.716 -15.860 1.00 87.44 204 THR A C 1
ATOM 1658 O O . THR A 1 204 ? 28.479 12.377 -16.837 1.00 87.44 204 THR A O 1
ATOM 1661 N N . THR A 1 205 ? 26.577 13.208 -15.985 1.00 85.12 205 THR A N 1
ATOM 1662 C CA . THR A 1 205 ? 25.892 13.407 -17.275 1.00 85.12 205 THR A CA 1
ATOM 1663 C C . THR A 1 205 ? 26.671 14.394 -18.142 1.00 85.12 205 THR A C 1
ATOM 1665 O O . THR A 1 205 ? 26.915 14.119 -19.316 1.00 85.12 205 THR A O 1
ATOM 1668 N N . THR A 1 206 ? 27.194 15.475 -17.558 1.00 86.06 206 THR A N 1
ATOM 1669 C CA . THR A 1 206 ? 28.052 16.439 -18.259 1.00 86.06 206 THR A CA 1
ATOM 1670 C C . THR A 1 206 ? 29.368 15.809 -18.719 1.00 86.06 206 THR A C 1
ATOM 1672 O O . THR A 1 206 ? 29.835 16.076 -19.830 1.00 86.06 206 THR A O 1
ATOM 1675 N N . LYS A 1 207 ? 29.991 14.951 -17.900 1.00 85.81 207 LYS A N 1
ATOM 1676 C CA . LYS A 1 207 ? 31.198 14.203 -18.297 1.00 85.81 207 LYS A CA 1
ATOM 1677 C C . LYS A 1 207 ? 30.904 13.204 -19.412 1.00 85.81 207 LYS A C 1
ATOM 1679 O O . LYS A 1 207 ? 31.722 13.089 -20.320 1.00 85.81 207 LYS A O 1
ATOM 1684 N N . ILE A 1 208 ? 29.753 12.534 -19.381 1.00 81.44 208 ILE A N 1
ATOM 1685 C CA . ILE A 1 208 ? 29.301 11.627 -20.445 1.00 81.44 208 ILE A CA 1
ATOM 1686 C C . ILE A 1 208 ? 29.053 12.412 -21.734 1.00 81.44 208 ILE A C 1
ATOM 1688 O O . ILE A 1 208 ? 29.571 12.028 -22.778 1.00 81.44 208 ILE A O 1
ATOM 1692 N N . ALA A 1 209 ? 28.353 13.546 -21.664 1.00 79.38 209 ALA A N 1
ATOM 1693 C CA . ALA A 1 209 ? 28.122 14.420 -22.811 1.00 79.38 209 ALA A CA 1
ATOM 1694 C C . ALA A 1 209 ? 29.445 14.929 -23.407 1.00 79.38 209 ALA A C 1
ATOM 1696 O O . ALA A 1 209 ? 29.637 14.905 -24.622 1.00 79.38 209 ALA A O 1
ATOM 1697 N N . LYS A 1 210 ? 30.407 15.316 -22.559 1.00 78.25 210 LYS A N 1
ATOM 1698 C CA . LYS A 1 210 ? 31.754 15.699 -23.004 1.00 78.25 210 LYS A CA 1
ATOM 1699 C C . LYS A 1 210 ? 32.538 14.529 -23.580 1.00 78.25 210 LYS A C 1
ATOM 1701 O O . LYS A 1 210 ? 33.189 14.732 -24.591 1.00 78.25 210 LYS A O 1
ATOM 1706 N N . ALA A 1 211 ? 32.485 13.334 -22.995 1.00 75.94 211 ALA A N 1
ATOM 1707 C CA . ALA A 1 211 ? 33.161 12.146 -23.521 1.00 75.94 211 ALA A CA 1
ATOM 1708 C C . ALA A 1 211 ? 32.585 11.729 -24.883 1.00 75.94 211 ALA A C 1
ATOM 1710 O O . ALA A 1 211 ? 33.344 11.456 -25.812 1.00 75.94 211 ALA A O 1
ATOM 1711 N N . LEU A 1 212 ? 31.257 11.784 -25.023 1.00 69.00 212 LEU A N 1
ATOM 1712 C CA . LEU A 1 212 ? 30.544 11.572 -26.281 1.00 69.00 212 LEU A CA 1
ATOM 1713 C C . LEU A 1 212 ? 30.908 12.629 -27.332 1.00 69.00 212 LEU A C 1
ATOM 1715 O O . LEU A 1 212 ? 30.979 12.317 -28.511 1.00 69.00 212 LEU A O 1
ATOM 1719 N N . HIS A 1 213 ? 31.188 13.865 -26.923 1.00 66.62 213 HIS A N 1
ATOM 1720 C CA . HIS A 1 213 ? 31.638 14.921 -27.834 1.00 66.62 213 HIS A CA 1
ATOM 1721 C C . HIS A 1 213 ? 33.174 14.944 -28.037 1.00 66.62 213 HIS A C 1
ATOM 1723 O O . HIS A 1 213 ? 33.676 15.551 -28.981 1.00 66.62 213 HIS A O 1
ATOM 1729 N N . MET A 1 214 ? 33.951 14.292 -27.160 1.00 58.78 214 MET A N 1
ATOM 1730 C CA . MET A 1 214 ? 35.421 14.206 -27.204 1.00 58.78 214 MET A CA 1
ATOM 1731 C C . MET A 1 214 ? 35.944 12.984 -27.961 1.00 58.78 214 MET A C 1
ATOM 1733 O O . MET A 1 214 ? 37.151 12.917 -28.208 1.00 58.78 214 MET A O 1
ATOM 1737 N N . THR A 1 215 ? 35.084 12.057 -28.391 1.00 59.12 215 THR A N 1
ATOM 1738 C CA . THR A 1 215 ? 35.424 11.148 -29.495 1.00 59.12 215 THR A CA 1
ATOM 1739 C C . THR A 1 215 ? 35.631 12.004 -30.745 1.00 59.12 215 THR A C 1
ATOM 1741 O O . THR A 1 215 ? 34.705 12.448 -31.415 1.00 59.12 215 THR A O 1
ATOM 1744 N N . SER A 1 216 ? 36.892 12.370 -30.956 1.00 60.94 216 SER A N 1
ATOM 1745 C CA . SER A 1 216 ? 37.311 13.459 -31.819 1.00 60.94 216 SER A CA 1
ATOM 1746 C C . SER A 1 216 ? 37.099 13.122 -33.291 1.00 60.94 216 SER A C 1
ATOM 1748 O O . SER A 1 216 ? 37.966 12.506 -33.919 1.00 60.94 216 SER A O 1
ATOM 1750 N N . ASP A 1 217 ? 36.002 13.628 -33.848 1.00 64.81 217 ASP A N 1
ATOM 1751 C CA . ASP A 1 217 ? 35.685 13.549 -35.273 1.00 64.81 217 ASP A CA 1
ATOM 1752 C C . ASP A 1 217 ? 36.891 13.980 -36.124 1.00 64.81 217 ASP A C 1
ATOM 1754 O O . ASP A 1 217 ? 37.375 13.238 -36.973 1.00 64.81 217 ASP A O 1
ATOM 1758 N N . ARG A 1 218 ? 37.482 15.152 -35.860 1.00 69.38 218 ARG A N 1
ATOM 1759 C CA . ARG A 1 218 ? 38.461 15.736 -36.797 1.00 69.38 218 ARG A CA 1
ATOM 1760 C C . ARG A 1 218 ? 39.690 14.863 -37.054 1.00 69.38 218 ARG A C 1
ATOM 1762 O O . ARG A 1 218 ? 40.139 14.827 -38.194 1.00 69.38 218 ARG A O 1
ATOM 1769 N N . ARG A 1 219 ? 40.218 14.168 -36.034 1.00 71.88 219 ARG A N 1
ATOM 1770 C CA . ARG A 1 219 ? 41.404 13.293 -36.164 1.00 71.88 219 ARG A CA 1
ATOM 1771 C C . ARG A 1 219 ? 41.063 11.958 -36.828 1.00 71.88 219 ARG A C 1
ATOM 1773 O O . ARG A 1 219 ? 41.861 11.455 -37.613 1.00 71.88 219 ARG A O 1
ATOM 1780 N N . GLN A 1 220 ? 39.875 11.416 -36.556 1.00 78.81 220 GLN A N 1
ATOM 1781 C CA . GLN A 1 220 ? 39.387 10.205 -37.220 1.00 78.81 220 GLN A CA 1
ATOM 1782 C C . GLN A 1 220 ? 39.091 10.472 -38.701 1.00 78.81 220 GLN A C 1
ATOM 1784 O O . GLN A 1 220 ? 39.563 9.728 -39.556 1.00 78.81 220 GLN A O 1
ATOM 1789 N N . TRP A 1 221 ? 38.435 11.590 -39.026 1.00 82.00 221 TRP A N 1
ATOM 1790 C CA . TRP A 1 221 ? 38.193 12.010 -40.409 1.00 82.00 221 TRP A CA 1
ATOM 1791 C C . TRP A 1 221 ? 39.490 12.305 -41.179 1.00 82.00 221 TRP A C 1
ATOM 1793 O O . TRP A 1 221 ? 39.576 11.971 -42.360 1.00 82.00 221 TRP A O 1
ATOM 1803 N N . THR A 1 222 ? 40.536 12.850 -40.534 1.00 83.62 222 THR A N 1
ATOM 1804 C CA . THR A 1 222 ? 41.851 12.997 -41.197 1.00 83.62 222 THR A CA 1
ATOM 1805 C C . THR A 1 222 ? 42.520 11.650 -41.449 1.00 83.62 222 THR A C 1
ATOM 1807 O O . THR A 1 222 ? 43.051 11.442 -42.537 1.00 83.62 222 THR A O 1
ATOM 1810 N N . ALA A 1 223 ? 42.474 10.721 -40.489 1.00 86.62 223 ALA A N 1
ATOM 1811 C CA . ALA A 1 223 ? 43.029 9.379 -40.667 1.00 86.62 223 ALA A CA 1
ATOM 1812 C C . ALA A 1 223 ? 42.318 8.609 -41.796 1.00 86.62 223 ALA A C 1
ATOM 1814 O O . ALA A 1 223 ? 42.984 8.015 -42.644 1.00 86.62 223 ALA A O 1
ATOM 1815 N N . ILE A 1 224 ? 40.983 8.686 -41.860 1.00 88.94 224 ILE A N 1
ATOM 1816 C CA . ILE A 1 224 ? 40.174 8.105 -42.944 1.00 88.94 224 ILE A CA 1
ATOM 1817 C C . ILE A 1 224 ? 40.539 8.741 -44.294 1.00 88.94 224 ILE A C 1
ATOM 1819 O O . ILE A 1 224 ? 40.761 8.024 -45.267 1.00 88.94 224 ILE A O 1
ATOM 1823 N N . GLY A 1 225 ? 40.666 10.072 -44.356 1.00 91.50 225 GLY A N 1
ATOM 1824 C CA . GLY A 1 225 ? 41.044 10.783 -45.581 1.00 91.50 225 GLY A CA 1
ATOM 1825 C C . GLY A 1 225 ? 42.431 10.397 -46.108 1.00 91.50 225 GLY A C 1
ATOM 1826 O O . GLY A 1 225 ? 42.589 10.158 -47.305 1.00 91.50 225 GLY A O 1
ATOM 1827 N N . ILE A 1 226 ? 43.424 10.270 -45.222 1.00 93.69 226 ILE A N 1
ATOM 1828 C CA . ILE A 1 226 ? 44.777 9.820 -45.590 1.00 93.69 226 ILE A CA 1
ATOM 1829 C C . ILE A 1 226 ? 44.742 8.379 -46.119 1.00 93.69 226 ILE A C 1
ATOM 1831 O O . ILE A 1 226 ? 45.363 8.086 -47.141 1.00 93.69 226 ILE A O 1
ATOM 1835 N N . LEU A 1 227 ? 43.991 7.488 -45.466 1.00 93.62 227 LEU A N 1
ATOM 1836 C CA . LEU A 1 227 ? 43.878 6.087 -45.875 1.00 93.62 227 LEU A CA 1
ATOM 1837 C C . LEU A 1 227 ? 43.228 5.947 -47.262 1.00 93.62 227 LEU A C 1
ATOM 1839 O O . LEU A 1 227 ? 43.720 5.183 -48.093 1.00 93.62 227 LEU A O 1
ATOM 1843 N N . LEU A 1 228 ? 42.185 6.733 -47.548 1.00 94.75 228 LEU A N 1
ATOM 1844 C CA . LEU A 1 228 ? 41.548 6.777 -48.870 1.00 94.75 228 LEU A CA 1
ATOM 1845 C C . LEU A 1 228 ? 42.491 7.298 -49.962 1.00 94.75 228 LEU A C 1
ATOM 1847 O O . LEU A 1 228 ? 42.501 6.758 -51.067 1.00 94.75 228 LEU A O 1
ATOM 1851 N N . LEU A 1 229 ? 43.306 8.311 -49.659 1.00 95.19 229 LEU A N 1
ATOM 1852 C CA . LEU A 1 229 ? 44.284 8.848 -50.607 1.00 95.19 229 LEU A CA 1
ATOM 1853 C C . LEU A 1 229 ? 45.351 7.805 -50.960 1.00 95.19 229 LEU A C 1
ATOM 1855 O O . LEU A 1 229 ? 45.663 7.622 -52.135 1.00 95.19 229 LEU A O 1
ATOM 1859 N N . ILE A 1 230 ? 45.871 7.084 -49.963 1.00 95.44 230 ILE A N 1
ATOM 1860 C CA . ILE A 1 230 ? 46.830 5.993 -50.188 1.00 95.44 230 ILE A CA 1
ATOM 1861 C C . ILE A 1 230 ? 46.189 4.886 -51.034 1.00 95.44 230 ILE A C 1
ATOM 1863 O O . ILE A 1 230 ? 46.797 4.430 -52.000 1.00 95.44 230 ILE A O 1
ATOM 1867 N N . MET A 1 231 ? 44.950 4.491 -50.723 1.00 93.50 231 MET A N 1
ATOM 1868 C CA . MET A 1 231 ? 44.220 3.486 -51.502 1.00 93.50 231 MET A CA 1
ATOM 1869 C C . MET A 1 231 ? 44.052 3.916 -52.969 1.00 93.50 231 MET A C 1
ATOM 1871 O O . MET A 1 231 ? 44.278 3.118 -53.876 1.00 93.50 231 MET A O 1
ATOM 1875 N N . PHE A 1 232 ? 43.710 5.182 -53.214 1.00 94.94 232 PHE A N 1
ATOM 1876 C CA . PHE A 1 232 ? 43.583 5.726 -54.566 1.00 94.94 232 PHE A CA 1
ATOM 1877 C C . PHE A 1 232 ? 44.913 5.706 -55.331 1.00 94.94 232 PHE A C 1
ATOM 1879 O O . PHE A 1 232 ? 44.940 5.316 -56.498 1.00 94.94 232 PHE A O 1
ATOM 1886 N N . LEU A 1 233 ? 46.025 6.057 -54.675 1.00 94.25 233 LEU A N 1
ATOM 1887 C CA . LEU A 1 233 ? 47.358 5.985 -55.281 1.00 94.25 233 LEU A CA 1
ATOM 1888 C C . LEU A 1 233 ? 47.744 4.553 -55.665 1.00 94.25 233 LEU A C 1
ATOM 1890 O O . LEU A 1 233 ? 48.288 4.348 -56.747 1.00 94.25 233 LEU A O 1
ATOM 1894 N N . VAL A 1 234 ? 47.436 3.564 -54.820 1.00 94.50 234 VAL A N 1
ATOM 1895 C CA . VAL A 1 234 ? 47.681 2.144 -55.128 1.00 94.50 234 VAL A CA 1
ATOM 1896 C C . VAL A 1 234 ? 46.876 1.700 -56.352 1.00 94.50 234 VAL A C 1
ATOM 1898 O O . VAL A 1 234 ? 47.419 1.028 -57.225 1.00 94.50 234 VAL A O 1
ATOM 1901 N N . ILE A 1 235 ? 45.608 2.110 -56.452 1.00 93.31 235 ILE A N 1
ATOM 1902 C CA . ILE A 1 235 ? 44.756 1.798 -57.609 1.00 93.31 235 ILE A CA 1
ATOM 1903 C C . ILE A 1 235 ? 45.301 2.455 -58.881 1.00 93.31 235 ILE A C 1
ATOM 1905 O O . ILE A 1 235 ? 45.390 1.796 -59.913 1.00 93.31 235 ILE A O 1
ATOM 1909 N N . LEU A 1 236 ? 45.696 3.730 -58.823 1.00 93.62 236 LEU A N 1
ATOM 1910 C CA . LEU A 1 236 ? 46.301 4.406 -59.973 1.00 93.62 236 LEU A CA 1
ATOM 1911 C C . LEU A 1 236 ? 47.587 3.716 -60.427 1.00 93.62 236 LEU A C 1
ATOM 1913 O O . LEU A 1 236 ? 47.780 3.530 -61.625 1.00 93.62 236 LEU A O 1
ATOM 1917 N N . LEU A 1 237 ? 48.440 3.312 -59.484 1.00 91.88 237 LEU A N 1
ATOM 1918 C CA . LEU A 1 237 ? 49.671 2.591 -59.792 1.00 91.88 237 LEU A CA 1
ATOM 1919 C C . LEU A 1 237 ? 49.357 1.257 -60.484 1.00 91.88 237 LEU A C 1
ATOM 1921 O O . LEU A 1 237 ? 49.977 0.959 -61.494 1.00 91.88 237 LEU A O 1
ATOM 1925 N N . PHE A 1 238 ? 48.347 0.518 -60.016 1.00 93.12 238 PHE A N 1
ATOM 1926 C CA . PHE A 1 238 ? 47.890 -0.726 -60.649 1.00 93.12 238 PHE A CA 1
ATOM 1927 C C . PHE A 1 238 ? 47.349 -0.543 -62.076 1.00 93.12 238 PHE A C 1
ATOM 1929 O O . PHE A 1 238 ? 47.460 -1.451 -62.886 1.00 93.12 238 PHE A O 1
ATOM 1936 N N . PHE A 1 239 ? 46.742 0.600 -62.400 1.00 90.75 239 PHE A N 1
ATOM 1937 C CA . PHE A 1 239 ? 46.278 0.871 -63.768 1.00 90.75 239 PHE A CA 1
ATOM 1938 C C . PHE A 1 239 ? 47.392 1.354 -64.705 1.00 90.75 239 PHE A C 1
ATOM 1940 O O . PHE A 1 239 ? 47.256 1.236 -65.921 1.00 90.75 239 PHE A O 1
ATOM 1947 N N . ILE A 1 240 ? 48.448 1.954 -64.153 1.00 89.38 240 ILE A N 1
ATOM 1948 C CA . ILE A 1 240 ? 49.583 2.482 -64.919 1.00 89.38 240 ILE A CA 1
ATOM 1949 C C . ILE A 1 240 ? 50.638 1.398 -65.186 1.00 89.38 240 ILE A C 1
ATOM 1951 O O . ILE A 1 240 ? 51.287 1.449 -66.232 1.00 89.38 240 ILE A O 1
ATOM 1955 N N . LEU A 1 241 ? 50.835 0.471 -64.242 1.00 77.50 241 LEU A N 1
ATOM 1956 C CA . LEU A 1 241 ? 51.809 -0.624 -64.299 1.00 77.50 241 LEU A CA 1
ATOM 1957 C C . LEU A 1 241 ? 51.190 -1.898 -64.887 1.00 77.50 241 LEU A C 1
ATOM 1959 O O . LEU A 1 241 ? 51.852 -2.512 -65.752 1.00 77.50 241 LEU A O 1
#

Foldseek 3Di:
DPPDDCLVVLLVVLVVLLVVLVVLLVVLVVVLVVVDDDPPSNVVSVVVSVVSLVVSVVSLVVLVVVLVVCVVCVVVPVDDPVVSVVSVVSSVVSNVSSVVSVVVVVVSVVVVVVCVVPVDDDDPPPPDPDDDDDPVVVVVVVVVVVVVVVVVVVVVVVVVVVVVVVVVVVVVVVVVVVVVVVVVVVVVVVVVVVVVVVVVVVVVVVVVVVVVVPPDPVVVVVVVVVVVVVVVVVVVVVVVD

InterPro domains:
  IPR000727 Target SNARE coiled-coil homology domain [PF05739] (186-237)
  IPR000727 Target SNARE coiled-coil homology domain [PS50192] (149-211)
  IPR000727 Target SNARE coiled-coil homology domain [SM00397] (144-211)
  IPR006012 Syntaxin/epimorphin, conserved site [PS00914] (155-194)
  IPR010989 SNARE [SSF47661] (4-105)
  IPR015260 Syntaxin 6/10/61, N-terminal [PF09177] (5-102)
  IPR045242 Syntaxin [PTHR19957] (38-234)